Protein AF-A0A528AU33-F1 (afdb_monomer)

Radius of gyration: 60.65 Å; Cα contacts (8 Å, |Δi|>4): 166; chains: 1; bounding box: 164×50×183 Å

Secondary structure (DSSP, 8-state):
-------------PPPPEEEEEETTEEEEEE--HHHHHHHHHHHHHHHHHHHHHHHHHHHHHHHHHHHHHHHHHHHHHHHHHHHHHHHHHHHHHHHHHHHHHHHHHHHHHHHHHHHHHHHHHHHHHHHHHHHHHHH-PPP--------------------------------TTS-TTS-TTTTS----PPPTT--HHHHHHHHHHHHHHHHHHHHHHHHHHHHHHHHHHHHHHHHHHHHHHHTT------S---PPP---PPPPHHHHHHHHHHHHHHHHHHHHHHHHHHHHSS-S-SSTTPPEEE-SEEEE-TTT-SEEEE-S-EE---TTPPPPPSSS------S--GGG--

Structure (mmCIF, N/CA/C/O backbone):
data_AF-A0A528AU33-F1
#
_entry.id   AF-A0A528AU33-F1
#
loop_
_atom_site.group_PDB
_atom_site.id
_atom_site.type_symbol
_atom_site.label_atom_id
_atom_site.label_alt_id
_atom_site.label_comp_id
_atom_site.label_asym_id
_atom_site.label_entity_id
_atom_site.label_seq_id
_atom_site.pdbx_PDB_ins_code
_atom_site.Cartn_x
_atom_site.Cartn_y
_atom_site.Cartn_z
_atom_site.occupancy
_atom_site.B_iso_or_equiv
_atom_site.auth_seq_id
_atom_site.auth_comp_id
_atom_site.auth_asym_id
_atom_site.auth_atom_id
_atom_site.pdbx_PDB_model_num
ATOM 1 N N . MET A 1 1 ? 126.449 -8.172 -76.899 1.00 36.53 1 MET A N 1
ATOM 2 C CA . MET A 1 1 ? 126.956 -7.007 -77.660 1.00 36.53 1 MET A CA 1
ATOM 3 C C . MET A 1 1 ? 125.850 -6.514 -78.584 1.00 36.53 1 MET A C 1
ATOM 5 O O . MET A 1 1 ? 125.082 -7.342 -79.053 1.00 36.53 1 MET A O 1
ATOM 9 N N . ASN A 1 2 ? 125.748 -5.190 -78.752 1.00 46.03 2 ASN A N 1
ATOM 10 C CA . ASN A 1 2 ? 124.823 -4.456 -79.632 1.00 46.03 2 ASN A CA 1
ATOM 11 C C . ASN A 1 2 ? 124.593 -5.111 -81.009 1.00 46.03 2 ASN A C 1
ATOM 13 O O . ASN A 1 2 ? 125.528 -5.675 -81.566 1.00 46.03 2 ASN A O 1
ATOM 17 N N . VAL A 1 3 ? 123.413 -4.901 -81.610 1.00 42.50 3 VAL A N 1
ATOM 18 C CA . VAL A 1 3 ? 123.194 -3.899 -82.682 1.00 42.50 3 VAL A CA 1
ATOM 19 C C . VAL A 1 3 ? 121.733 -3.931 -83.169 1.00 42.50 3 VAL A C 1
ATOM 21 O O . VAL A 1 3 ? 121.080 -4.968 -83.222 1.00 42.50 3 VAL A O 1
ATOM 24 N N . ALA A 1 4 ? 121.248 -2.729 -83.478 1.00 47.88 4 ALA A N 1
ATOM 25 C CA . ALA A 1 4 ? 119.967 -2.359 -84.058 1.00 47.88 4 ALA A CA 1
ATOM 26 C C . ALA A 1 4 ? 119.699 -2.925 -85.469 1.00 47.88 4 ALA A C 1
ATOM 28 O O . ALA A 1 4 ? 120.620 -3.244 -86.213 1.00 47.88 4 ALA A O 1
ATOM 29 N N . GLY A 1 5 ? 118.429 -2.919 -85.883 1.00 40.78 5 GLY A N 1
ATOM 30 C CA . GLY A 1 5 ? 118.039 -3.127 -87.279 1.00 40.78 5 GLY A CA 1
ATOM 31 C C . GLY A 1 5 ? 116.526 -3.215 -87.452 1.00 40.78 5 GLY A C 1
ATOM 32 O O . GLY A 1 5 ? 115.901 -4.176 -87.024 1.00 40.78 5 GLY A O 1
ATOM 33 N N . GLN A 1 6 ? 115.943 -2.179 -88.049 1.00 50.56 6 GLN A N 1
ATOM 34 C CA . GLN A 1 6 ? 114.515 -1.989 -88.301 1.00 50.56 6 GLN A CA 1
ATOM 35 C C . GLN A 1 6 ? 113.870 -3.146 -89.085 1.00 50.56 6 GLN A C 1
ATOM 37 O O . GLN A 1 6 ? 114.417 -3.626 -90.072 1.00 50.56 6 GLN A O 1
ATOM 42 N N . SER A 1 7 ? 112.635 -3.500 -88.730 1.00 48.66 7 SER A N 1
ATOM 43 C CA . SER A 1 7 ? 111.689 -4.132 -89.654 1.00 48.66 7 SER A CA 1
ATOM 44 C C . SER A 1 7 ? 110.270 -3.753 -89.238 1.00 48.66 7 SER A C 1
ATOM 46 O O . SER A 1 7 ? 109.964 -3.806 -88.053 1.00 48.66 7 SER A O 1
ATOM 48 N N . THR A 1 8 ? 109.435 -3.293 -90.177 1.00 47.66 8 THR A N 1
ATOM 49 C CA . THR A 1 8 ? 107.957 -3.425 -90.162 1.00 47.66 8 THR A CA 1
ATOM 50 C C . THR A 1 8 ? 107.321 -2.575 -91.264 1.00 47.66 8 THR A C 1
ATOM 52 O O . THR A 1 8 ? 106.832 -1.480 -91.024 1.00 47.66 8 THR A O 1
ATOM 55 N N . VAL A 1 9 ? 107.234 -3.115 -92.482 1.00 49.59 9 VAL A N 1
ATOM 56 C CA . VAL A 1 9 ? 106.141 -2.758 -93.401 1.00 49.59 9 VAL A CA 1
ATOM 57 C C . VAL A 1 9 ? 105.731 -4.009 -94.175 1.00 49.59 9 VAL A C 1
ATOM 59 O O . VAL A 1 9 ? 106.306 -4.324 -95.204 1.00 49.59 9 VAL A O 1
ATOM 62 N N . PHE A 1 10 ? 104.719 -4.721 -93.679 1.00 43.16 10 PHE A N 1
ATOM 63 C CA . PHE A 1 10 ? 103.879 -5.607 -94.493 1.00 43.16 10 PHE A CA 1
ATOM 64 C C . PHE A 1 10 ? 102.458 -5.592 -93.923 1.00 43.16 10 PHE A C 1
ATOM 66 O O . PHE A 1 10 ? 102.025 -6.485 -93.198 1.00 43.16 10 PHE A O 1
ATOM 73 N N . GLY A 1 11 ? 101.712 -4.536 -94.248 1.00 51.69 11 GLY A N 1
ATOM 74 C CA . GLY A 1 11 ? 100.264 -4.541 -94.088 1.00 51.69 11 GLY A CA 1
ATOM 75 C C . GLY A 1 11 ? 99.645 -5.417 -95.174 1.00 51.69 11 GLY A C 1
ATOM 76 O O . GLY A 1 11 ? 99.509 -4.975 -96.313 1.00 51.69 11 GLY A O 1
ATOM 77 N N . ARG A 1 12 ? 99.258 -6.655 -94.840 1.00 51.31 12 ARG A N 1
ATOM 78 C CA . ARG A 1 12 ? 98.362 -7.458 -95.689 1.00 51.31 12 ARG A CA 1
ATOM 79 C C . ARG A 1 12 ? 97.046 -6.689 -95.846 1.00 51.31 12 ARG A C 1
ATOM 81 O O . ARG A 1 12 ? 96.248 -6.629 -94.911 1.00 51.31 12 ARG A O 1
ATOM 88 N N . ARG A 1 13 ? 96.810 -6.082 -97.013 1.00 54.97 13 ARG A N 1
ATOM 89 C CA . ARG A 1 13 ? 95.491 -5.543 -97.367 1.00 54.97 13 ARG A CA 1
ATOM 90 C C . ARG A 1 13 ? 94.530 -6.726 -97.499 1.00 54.97 13 ARG A C 1
ATOM 92 O O . ARG A 1 13 ? 94.685 -7.539 -98.400 1.00 54.97 13 ARG A O 1
ATOM 99 N N . LYS A 1 14 ? 93.563 -6.836 -96.580 1.00 57.22 14 LYS A N 1
ATOM 100 C CA . LYS A 1 14 ? 92.421 -7.751 -96.723 1.00 57.22 14 LYS A CA 1
ATOM 101 C C . LYS A 1 14 ? 91.652 -7.361 -97.984 1.00 57.22 14 LYS A C 1
ATOM 103 O O . LYS A 1 14 ? 91.192 -6.224 -98.086 1.00 57.22 14 LYS A O 1
ATOM 108 N N . GLU A 1 15 ? 91.540 -8.290 -98.924 1.00 58.47 15 GLU A N 1
ATOM 109 C CA . GLU A 1 15 ? 90.757 -8.099 -100.142 1.00 58.47 15 GLU A CA 1
ATOM 110 C C . GLU A 1 15 ? 89.273 -7.874 -99.788 1.00 58.47 15 GLU A C 1
ATOM 112 O O . GLU A 1 15 ? 88.733 -8.546 -98.896 1.00 58.47 15 GLU A O 1
ATOM 117 N N . PRO A 1 16 ? 88.607 -6.888 -100.418 1.00 58.38 16 PRO A N 1
ATOM 118 C CA . PRO A 1 16 ? 87.216 -6.571 -100.125 1.00 58.38 16 PRO A CA 1
ATOM 119 C C . PRO A 1 16 ? 86.315 -7.745 -100.519 1.00 58.38 16 PRO A C 1
ATOM 121 O O . PRO A 1 16 ? 86.385 -8.257 -101.635 1.00 58.38 16 PRO A O 1
ATOM 124 N N . HIS A 1 17 ? 85.450 -8.170 -99.598 1.00 60.25 17 HIS A N 1
ATOM 125 C CA . HIS A 1 17 ? 84.481 -9.227 -99.873 1.00 60.25 17 HIS A CA 1
ATOM 126 C C . HIS A 1 17 ? 83.488 -8.733 -100.937 1.00 60.25 17 HIS A C 1
ATOM 128 O O . HIS A 1 17 ? 82.850 -7.689 -100.773 1.00 60.25 17 HIS A O 1
ATOM 134 N N . THR A 1 18 ? 83.402 -9.471 -102.044 1.00 57.31 18 THR A N 1
ATOM 135 C CA . THR A 1 18 ? 82.563 -9.147 -103.205 1.00 57.31 18 THR A CA 1
ATOM 136 C C . THR A 1 18 ? 81.394 -10.119 -103.245 1.00 57.31 18 THR A C 1
ATOM 138 O O . THR A 1 18 ? 81.595 -11.329 -103.313 1.00 57.31 18 THR A O 1
ATOM 141 N N . VAL A 1 19 ? 80.172 -9.592 -103.179 1.00 61.00 19 VAL A N 1
ATOM 142 C CA . VAL A 1 19 ? 78.938 -10.381 -103.270 1.00 61.00 19 VAL A CA 1
ATOM 143 C C . VAL A 1 19 ? 78.363 -10.188 -104.671 1.00 61.00 19 VAL A C 1
ATOM 145 O O . VAL A 1 19 ? 78.187 -9.055 -105.122 1.00 61.00 19 VAL A O 1
ATOM 148 N N . ILE A 1 20 ? 78.107 -11.295 -105.368 1.00 60.34 20 ILE A N 1
ATOM 149 C CA . ILE A 1 20 ? 77.599 -11.317 -106.744 1.00 60.34 20 ILE A CA 1
ATOM 150 C C . ILE A 1 20 ? 76.176 -11.868 -106.697 1.00 60.34 20 ILE A C 1
ATOM 152 O O . ILE A 1 20 ? 75.966 -13.003 -106.278 1.00 60.34 20 ILE A O 1
ATOM 156 N N . ILE A 1 21 ? 75.201 -11.061 -107.114 1.00 61.16 21 ILE A N 1
ATOM 157 C CA . ILE A 1 21 ? 73.801 -11.477 -107.230 1.00 61.16 21 ILE A CA 1
ATOM 158 C C . ILE A 1 21 ? 73.448 -11.439 -108.716 1.00 61.16 21 ILE A C 1
ATOM 160 O O . ILE A 1 21 ? 73.507 -10.380 -109.341 1.00 61.16 21 ILE A O 1
ATOM 164 N N . ALA A 1 22 ? 73.104 -12.594 -109.283 1.00 58.84 22 ALA A N 1
ATOM 165 C CA . ALA A 1 22 ? 72.671 -12.724 -110.670 1.00 58.84 22 ALA A CA 1
ATOM 166 C C . ALA A 1 22 ? 71.146 -12.891 -110.718 1.00 58.84 22 ALA A C 1
ATOM 168 O O . ALA A 1 22 ? 70.600 -13.786 -110.070 1.00 58.84 22 ALA A O 1
ATOM 169 N N . ARG A 1 23 ? 70.448 -12.038 -111.479 1.00 54.19 23 ARG A N 1
ATOM 170 C CA . ARG A 1 23 ? 69.011 -12.192 -111.750 1.00 54.19 23 ARG A CA 1
ATOM 171 C C . ARG A 1 23 ? 68.761 -11.979 -113.242 1.00 54.19 23 ARG A C 1
ATOM 173 O O . ARG A 1 23 ? 68.792 -10.853 -113.725 1.00 54.19 23 ARG A O 1
ATOM 180 N N . GLY A 1 24 ? 68.516 -13.068 -113.972 1.00 69.75 24 GLY A N 1
ATOM 181 C CA . GLY A 1 24 ? 68.365 -13.022 -115.430 1.00 69.75 24 GLY A CA 1
ATOM 182 C C . GLY A 1 24 ? 69.650 -12.557 -116.129 1.00 69.75 24 GLY A C 1
ATOM 183 O O . GLY A 1 24 ? 70.736 -12.992 -115.759 1.00 69.75 24 GLY A O 1
ATOM 184 N N . ASN A 1 25 ? 69.530 -11.668 -117.121 1.00 62.91 25 ASN A N 1
ATOM 185 C CA . ASN A 1 25 ? 70.656 -11.186 -117.937 1.00 62.91 25 ASN A CA 1
ATOM 186 C C . ASN A 1 25 ? 71.442 -9.999 -117.339 1.00 62.91 25 ASN A C 1
ATOM 188 O O . ASN A 1 25 ? 72.378 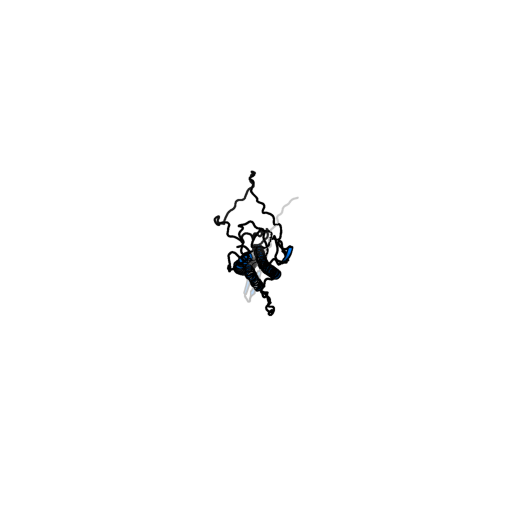-9.521 -117.975 1.00 62.91 25 ASN A O 1
ATOM 192 N N . GLU A 1 26 ? 71.101 -9.517 -116.141 1.00 59.03 26 GLU A N 1
ATOM 193 C CA . GLU A 1 26 ? 71.838 -8.435 -115.479 1.00 59.03 26 GLU A CA 1
ATOM 194 C C . GLU A 1 26 ? 72.670 -8.965 -114.302 1.00 59.03 26 GLU A C 1
ATOM 196 O O . GLU A 1 26 ? 72.149 -9.566 -113.358 1.00 59.03 26 GLU A O 1
ATOM 201 N N . ILE A 1 27 ? 73.982 -8.708 -114.347 1.00 59.16 27 ILE A N 1
ATOM 202 C CA . ILE A 1 27 ? 74.922 -9.012 -113.262 1.00 59.16 27 ILE A CA 1
ATOM 203 C C . ILE A 1 27 ? 75.383 -7.690 -112.656 1.00 59.16 27 ILE A C 1
ATOM 205 O O . ILE A 1 27 ? 76.104 -6.915 -113.286 1.00 59.16 27 ILE A O 1
ATOM 209 N N . ARG A 1 28 ? 74.994 -7.435 -111.406 1.00 62.16 28 ARG A N 1
ATOM 210 C CA . ARG A 1 28 ? 75.502 -6.309 -110.614 1.00 62.16 28 ARG A CA 1
ATOM 211 C C . ARG A 1 28 ? 76.444 -6.838 -109.538 1.00 62.16 28 ARG A C 1
ATOM 213 O O . ARG A 1 28 ? 76.067 -7.705 -108.755 1.00 62.16 28 ARG A O 1
ATOM 220 N N . HIS A 1 29 ? 77.663 -6.305 -109.492 1.00 63.94 29 HIS A N 1
ATOM 221 C CA . HIS A 1 29 ? 78.628 -6.584 -108.429 1.00 63.94 29 HIS A CA 1
ATOM 222 C C . HIS A 1 29 ? 78.729 -5.370 -107.503 1.00 63.94 29 HIS A C 1
ATOM 224 O O . HIS A 1 29 ? 78.763 -4.230 -107.965 1.00 63.94 29 HIS A O 1
ATOM 230 N N . PHE A 1 30 ? 78.761 -5.607 -106.193 1.00 69.00 30 PHE A N 1
ATOM 231 C CA . PHE A 1 30 ? 78.918 -4.551 -105.195 1.00 69.00 30 PHE A CA 1
ATOM 232 C C . PHE A 1 30 ? 80.104 -4.886 -104.291 1.00 69.00 30 PHE A C 1
ATOM 234 O O . PHE A 1 30 ? 80.186 -5.978 -103.727 1.00 69.00 30 PHE A O 1
ATOM 241 N N . THR A 1 31 ? 81.042 -3.948 -104.160 1.00 68.38 31 THR A N 1
ATOM 242 C CA . THR A 1 31 ? 82.223 -4.108 -103.304 1.00 68.38 31 THR A CA 1
ATOM 243 C C . THR A 1 31 ? 81.929 -3.549 -101.920 1.00 68.38 31 THR A C 1
ATOM 245 O O . THR A 1 31 ? 81.752 -2.337 -101.762 1.00 68.38 31 THR A O 1
ATOM 248 N N . ILE A 1 32 ? 81.900 -4.403 -100.898 1.00 69.69 32 ILE A N 1
ATOM 249 C CA . ILE A 1 32 ? 81.671 -3.950 -99.524 1.00 69.69 32 ILE A CA 1
ATOM 250 C C . ILE A 1 32 ? 83.019 -3.555 -98.916 1.00 69.69 32 ILE A C 1
ATOM 252 O O . ILE A 1 32 ? 83.886 -4.391 -98.658 1.00 69.69 32 ILE A O 1
ATOM 256 N N . ARG A 1 33 ? 83.218 -2.250 -98.688 1.00 73.38 33 ARG A N 1
ATOM 257 C CA . ARG A 1 33 ? 84.412 -1.744 -97.992 1.00 73.38 33 ARG A CA 1
ATOM 258 C C . ARG A 1 33 ? 84.347 -2.175 -96.514 1.00 73.38 33 ARG A C 1
ATOM 260 O O . ARG A 1 33 ? 83.280 -2.040 -95.915 1.00 73.38 33 ARG A O 1
ATOM 267 N N . PRO A 1 34 ? 85.462 -2.596 -95.883 1.00 76.12 34 PRO A N 1
ATOM 268 C CA . PRO A 1 34 ? 85.472 -3.080 -94.494 1.00 76.12 34 PRO A CA 1
ATOM 269 C C . PRO A 1 34 ? 84.845 -2.104 -93.485 1.00 76.12 34 PRO A C 1
ATOM 271 O O . PRO A 1 34 ? 84.197 -2.522 -92.532 1.00 76.12 34 PRO A O 1
ATOM 274 N N . TRP A 1 35 ? 84.988 -0.797 -93.727 1.00 78.12 35 TRP A N 1
ATOM 275 C CA . TRP A 1 35 ? 84.414 0.256 -92.884 1.00 78.12 35 TRP A CA 1
ATOM 276 C C . TRP A 1 35 ? 82.874 0.307 -92.948 1.00 78.12 35 TRP A C 1
ATOM 278 O O . TRP A 1 35 ? 82.234 0.559 -91.933 1.00 78.12 35 TRP A O 1
ATOM 288 N N . VAL A 1 36 ? 82.270 0.001 -94.107 1.00 82.94 36 VAL A N 1
ATOM 289 C CA . VAL A 1 36 ? 80.805 -0.015 -94.276 1.00 82.94 36 VAL A CA 1
ATOM 290 C C . VAL A 1 36 ? 80.207 -1.199 -93.523 1.00 82.94 36 VAL A C 1
ATOM 292 O O . VAL A 1 36 ? 79.185 -1.048 -92.860 1.00 82.94 36 VAL A O 1
ATOM 295 N N . ALA A 1 37 ? 80.868 -2.360 -93.569 1.00 80.50 37 ALA A N 1
ATOM 296 C CA . ALA A 1 37 ? 80.460 -3.534 -92.802 1.00 80.50 37 ALA A CA 1
ATOM 297 C C . ALA A 1 37 ? 80.560 -3.289 -91.286 1.00 80.50 37 ALA A C 1
ATOM 299 O O . ALA A 1 37 ? 79.637 -3.634 -90.554 1.00 80.50 37 ALA A O 1
ATOM 300 N N . ALA A 1 38 ? 81.631 -2.634 -90.818 1.00 83.50 38 ALA A N 1
ATOM 301 C CA . ALA A 1 38 ? 81.776 -2.247 -89.414 1.00 83.50 38 ALA A CA 1
ATOM 302 C C . ALA A 1 38 ? 80.701 -1.237 -88.971 1.00 83.50 38 ALA A C 1
ATOM 304 O O . ALA A 1 38 ? 80.130 -1.388 -87.893 1.00 83.50 38 ALA A O 1
ATOM 305 N N . PHE A 1 39 ? 80.377 -0.248 -89.812 1.00 87.88 39 PHE A N 1
ATOM 306 C CA . PHE A 1 39 ? 79.316 0.722 -89.534 1.00 87.88 39 PHE A CA 1
ATOM 307 C C . PHE A 1 39 ? 77.932 0.063 -89.480 1.00 87.88 39 PHE A C 1
ATOM 309 O O . PHE A 1 39 ? 77.203 0.262 -88.514 1.00 87.88 39 PHE A O 1
ATOM 316 N N . CYS A 1 40 ? 77.587 -0.775 -90.464 1.00 85.69 40 CYS A N 1
ATOM 317 C CA . CYS A 1 40 ? 76.309 -1.492 -90.477 1.00 85.69 40 CYS A CA 1
ATOM 318 C C . CYS A 1 40 ? 76.198 -2.484 -89.310 1.00 85.69 40 CYS A C 1
ATOM 320 O O . CYS A 1 40 ? 75.145 -2.577 -88.688 1.00 85.69 40 CYS A O 1
ATOM 322 N N . GLY A 1 41 ? 77.285 -3.188 -88.975 1.00 87.81 41 GLY A N 1
ATOM 323 C CA . GLY A 1 41 ? 77.339 -4.075 -87.813 1.00 87.81 41 GLY A CA 1
ATOM 324 C C . GLY A 1 41 ? 77.160 -3.320 -86.494 1.00 87.81 41 GLY A C 1
ATOM 325 O O . GLY A 1 41 ? 76.391 -3.757 -85.645 1.00 87.81 41 GLY A O 1
ATOM 326 N N . SER A 1 42 ? 77.798 -2.154 -86.350 1.00 88.12 42 SER A N 1
ATOM 327 C CA . SER A 1 42 ? 77.620 -1.267 -85.193 1.00 88.12 42 SER A CA 1
ATOM 328 C C . SER A 1 42 ? 76.192 -0.719 -85.104 1.00 88.12 42 SER A C 1
ATOM 330 O O . SER A 1 42 ? 75.593 -0.742 -84.034 1.00 88.12 42 SER A O 1
ATOM 332 N N . ALA A 1 43 ? 75.601 -0.306 -86.230 1.00 90.31 43 ALA A N 1
ATOM 333 C CA . ALA A 1 43 ? 74.218 0.162 -86.285 1.00 90.31 43 ALA A CA 1
ATOM 334 C C . ALA A 1 43 ? 73.217 -0.942 -85.897 1.00 90.31 43 ALA A C 1
ATOM 336 O O . ALA A 1 43 ? 72.309 -0.698 -85.105 1.00 90.31 43 ALA A O 1
ATOM 337 N N . LEU A 1 44 ? 73.412 -2.171 -86.389 1.00 90.38 44 LEU A N 1
ATOM 338 C CA . LEU A 1 44 ? 72.601 -3.327 -85.997 1.00 90.38 44 LEU A CA 1
ATOM 339 C C . LEU A 1 44 ? 72.785 -3.683 -84.519 1.00 90.38 44 LEU A C 1
ATOM 341 O O . LEU A 1 44 ? 71.799 -3.957 -83.838 1.00 90.38 44 LEU A O 1
ATOM 345 N N . ALA A 1 45 ? 74.016 -3.637 -84.004 1.00 89.56 45 ALA A N 1
ATOM 346 C CA . ALA A 1 45 ? 74.290 -3.866 -82.588 1.00 89.56 45 ALA A CA 1
ATOM 347 C C . ALA A 1 45 ? 73.628 -2.797 -81.705 1.00 89.56 45 ALA A C 1
ATOM 349 O O . ALA A 1 45 ? 72.990 -3.137 -80.713 1.00 89.56 45 ALA A O 1
ATOM 350 N N . ALA A 1 46 ? 73.702 -1.521 -82.090 1.00 92.56 46 ALA A N 1
ATOM 351 C CA . ALA A 1 46 ? 73.031 -0.428 -81.393 1.00 92.56 46 ALA A CA 1
ATOM 352 C C . ALA A 1 46 ? 71.505 -0.604 -81.394 1.00 92.56 46 ALA A C 1
ATOM 354 O O . ALA A 1 46 ? 70.865 -0.407 -80.364 1.00 92.56 46 ALA A O 1
ATOM 355 N N . MET A 1 47 ? 70.924 -1.036 -82.517 1.00 94.06 47 MET A N 1
ATOM 356 C CA . MET A 1 47 ? 69.490 -1.312 -82.617 1.00 94.06 47 MET A CA 1
ATOM 357 C C . MET A 1 47 ? 69.074 -2.510 -81.751 1.00 94.06 47 MET A C 1
ATOM 359 O O . MET A 1 47 ? 68.061 -2.438 -81.061 1.00 94.06 47 MET A O 1
ATOM 363 N N . ALA A 1 48 ? 69.871 -3.583 -81.727 1.00 92.75 48 ALA A N 1
ATOM 364 C CA . ALA A 1 48 ? 69.630 -4.748 -80.876 1.00 92.75 48 ALA A CA 1
ATOM 365 C C . ALA A 1 48 ? 69.734 -4.402 -79.381 1.00 92.75 48 ALA A C 1
ATOM 367 O O . ALA A 1 48 ? 68.872 -4.793 -78.598 1.00 92.75 48 ALA A O 1
ATOM 368 N N . ILE A 1 49 ? 70.743 -3.617 -78.986 1.00 94.31 49 ILE A N 1
ATOM 369 C CA . ILE A 1 49 ? 70.886 -3.112 -77.613 1.00 94.31 49 ILE A CA 1
ATOM 370 C C . ILE A 1 49 ? 69.697 -2.217 -77.254 1.00 94.31 49 ILE A C 1
ATOM 372 O O . ILE A 1 49 ? 69.108 -2.390 -76.191 1.00 94.31 49 ILE A O 1
ATOM 376 N N . GLY A 1 50 ? 69.297 -1.305 -78.145 1.00 94.88 50 GLY A N 1
ATOM 377 C CA . GLY A 1 50 ? 68.123 -0.455 -77.950 1.00 94.88 50 GLY A CA 1
ATOM 378 C C . GLY A 1 50 ? 66.837 -1.264 -77.774 1.00 94.88 50 GLY A C 1
ATOM 379 O O . GLY A 1 50 ? 66.061 -0.983 -76.866 1.00 94.88 50 GLY A O 1
ATOM 380 N N . TYR A 1 51 ? 66.646 -2.313 -78.579 1.00 94.38 51 TYR A N 1
ATOM 381 C CA . TYR A 1 51 ? 65.511 -3.228 -78.458 1.00 94.38 51 TYR A CA 1
ATOM 382 C C . TYR A 1 51 ? 65.505 -3.974 -77.114 1.00 94.38 51 TYR A C 1
ATOM 384 O O . TYR A 1 51 ? 64.469 -4.041 -76.448 1.00 94.38 51 TYR A O 1
ATOM 392 N N . LEU A 1 52 ? 66.659 -4.488 -76.674 1.00 94.00 52 LEU A N 1
ATOM 393 C CA . LEU A 1 52 ? 66.788 -5.165 -75.380 1.00 94.00 52 LEU A CA 1
ATOM 394 C C . LEU A 1 52 ? 66.546 -4.210 -74.203 1.00 94.00 52 LEU A C 1
ATOM 396 O O . LEU A 1 52 ? 65.820 -4.564 -73.277 1.00 94.00 52 LEU A O 1
ATOM 400 N N . LEU A 1 53 ? 67.090 -2.990 -74.254 1.00 93.44 53 LEU A N 1
ATOM 401 C CA . LEU A 1 53 ? 66.869 -1.965 -73.230 1.00 93.44 53 LEU A CA 1
ATOM 402 C C . LEU A 1 53 ? 65.402 -1.526 -73.170 1.00 93.44 53 LEU A C 1
ATOM 404 O O . LEU A 1 53 ? 64.851 -1.410 -72.078 1.00 93.44 53 LEU A O 1
ATOM 408 N N . ALA A 1 54 ? 64.752 -1.329 -74.319 1.00 94.56 54 ALA A N 1
ATOM 409 C CA . ALA A 1 54 ? 63.336 -0.974 -74.382 1.00 94.56 54 ALA A CA 1
ATOM 410 C C . ALA A 1 54 ? 62.449 -2.085 -73.801 1.00 94.56 54 ALA A C 1
ATOM 412 O O . ALA A 1 54 ? 61.571 -1.809 -72.985 1.00 94.56 54 ALA A O 1
ATOM 413 N N . THR A 1 55 ? 62.720 -3.344 -74.160 1.00 93.12 55 THR A N 1
ATOM 414 C CA . THR A 1 55 ? 61.988 -4.502 -73.625 1.00 93.12 55 THR A CA 1
ATOM 415 C C . THR A 1 55 ? 62.206 -4.635 -72.116 1.00 93.12 55 THR A C 1
ATOM 417 O O . THR A 1 55 ? 61.245 -4.797 -71.368 1.00 93.12 55 THR A O 1
ATOM 420 N N . SER A 1 56 ? 63.449 -4.484 -71.644 1.00 90.62 56 SER A N 1
ATOM 421 C CA . SER A 1 56 ? 63.770 -4.506 -70.213 1.00 90.62 56 SER A CA 1
ATOM 422 C C . SER A 1 56 ? 63.081 -3.376 -69.446 1.00 90.62 56 SER A C 1
ATOM 424 O O . SER A 1 56 ? 62.614 -3.608 -68.335 1.00 90.62 56 SER A O 1
ATOM 426 N N . TYR A 1 57 ? 63.004 -2.169 -70.015 1.00 93.88 57 TYR A N 1
ATOM 427 C CA . TYR A 1 57 ? 62.311 -1.038 -69.399 1.00 93.88 57 TYR A CA 1
ATOM 428 C C . TYR A 1 57 ? 60.803 -1.280 -69.296 1.00 93.88 57 TYR A C 1
ATOM 430 O O . TYR A 1 57 ? 60.228 -1.010 -68.247 1.00 93.88 57 TYR A O 1
ATOM 438 N N . LEU A 1 58 ? 60.165 -1.796 -70.352 1.00 92.62 58 LEU A N 1
ATOM 439 C CA . LEU A 1 58 ? 58.725 -2.069 -70.349 1.00 92.62 58 LEU A CA 1
ATOM 440 C C . LEU A 1 58 ? 58.345 -3.135 -69.319 1.00 92.62 58 LEU A C 1
ATOM 442 O O . LEU A 1 58 ? 57.416 -2.906 -68.555 1.00 92.62 58 LEU A O 1
ATOM 446 N N . VAL A 1 59 ? 59.100 -4.236 -69.231 1.00 89.88 59 VAL A N 1
ATOM 447 C CA . VAL A 1 59 ? 58.862 -5.278 -68.214 1.00 89.88 59 VAL A CA 1
ATOM 448 C C . VAL A 1 59 ? 59.030 -4.707 -66.804 1.00 89.88 59 VAL A C 1
ATOM 450 O O . VAL A 1 59 ? 58.145 -4.859 -65.969 1.00 89.88 59 VAL A O 1
ATOM 453 N N . LEU A 1 60 ? 60.118 -3.970 -66.550 1.00 89.81 60 LEU A N 1
ATOM 454 C CA . LEU A 1 60 ? 60.364 -3.372 -65.235 1.00 89.81 60 LEU A CA 1
ATOM 455 C C . LEU A 1 60 ? 59.301 -2.320 -64.870 1.00 89.81 60 LEU A C 1
ATOM 457 O O . LEU A 1 60 ? 58.912 -2.200 -63.710 1.00 89.81 60 LEU A O 1
ATOM 461 N N . ARG A 1 61 ? 58.823 -1.556 -65.860 1.00 90.88 61 ARG A N 1
ATOM 462 C CA . ARG A 1 61 ? 57.737 -0.582 -65.710 1.00 90.88 61 ARG A CA 1
ATOM 463 C C . ARG A 1 61 ? 56.419 -1.276 -65.380 1.00 90.88 61 ARG A C 1
ATOM 465 O O . ARG A 1 61 ? 55.744 -0.830 -64.456 1.00 90.88 61 ARG A O 1
ATOM 472 N N . ASP A 1 62 ? 56.053 -2.319 -66.114 1.00 89.38 62 ASP A N 1
ATOM 473 C CA . ASP A 1 62 ? 54.792 -3.034 -65.916 1.00 89.38 62 ASP A CA 1
ATOM 474 C C . ASP A 1 62 ? 54.779 -3.762 -64.564 1.00 89.38 62 ASP A C 1
ATOM 476 O O . ASP A 1 62 ? 53.782 -3.683 -63.847 1.00 89.38 62 ASP A O 1
ATOM 480 N N . ASP A 1 63 ? 55.910 -4.334 -64.139 1.00 87.75 63 ASP A N 1
ATOM 481 C CA . ASP A 1 63 ? 56.072 -4.912 -62.799 1.00 87.75 63 ASP A CA 1
ATOM 482 C C . ASP A 1 63 ? 55.961 -3.847 -61.694 1.00 87.75 63 ASP A C 1
ATOM 484 O O . ASP A 1 63 ? 55.301 -4.066 -60.675 1.00 87.75 63 ASP A O 1
ATOM 488 N N . LEU A 1 64 ? 56.556 -2.661 -61.884 1.00 87.19 64 LEU A N 1
ATOM 489 C CA . LEU A 1 64 ? 56.488 -1.561 -60.912 1.00 87.19 64 LEU A CA 1
ATOM 490 C C . LEU A 1 64 ? 55.067 -0.979 -60.802 1.00 87.19 64 LEU A C 1
ATOM 492 O O . LEU A 1 64 ? 54.570 -0.718 -59.699 1.00 87.19 64 LEU A O 1
ATOM 496 N N . ILE A 1 65 ? 54.394 -0.777 -61.938 1.00 86.69 65 ILE A N 1
ATOM 497 C CA . ILE A 1 65 ? 53.009 -0.292 -61.994 1.00 86.69 65 ILE A CA 1
ATOM 498 C C . ILE A 1 65 ? 52.067 -1.354 -61.412 1.00 86.69 65 ILE A C 1
ATOM 500 O O . ILE A 1 65 ? 51.203 -1.028 -60.598 1.00 86.69 65 ILE A O 1
ATOM 504 N N . GLY A 1 66 ? 52.272 -2.632 -61.734 1.00 85.75 66 GLY A N 1
ATOM 505 C CA . GLY A 1 66 ? 51.527 -3.752 -61.159 1.00 85.75 66 GLY A CA 1
ATOM 506 C C . GLY A 1 66 ? 51.709 -3.860 -59.643 1.00 85.75 66 GLY A C 1
ATOM 507 O O . GLY A 1 66 ? 50.739 -3.999 -58.901 1.00 85.75 66 GLY A O 1
ATOM 508 N N . ALA A 1 67 ? 52.938 -3.710 -59.143 1.00 87.69 67 ALA A N 1
ATOM 509 C CA . ALA A 1 67 ? 53.227 -3.768 -57.712 1.00 87.69 67 ALA A CA 1
ATOM 510 C C . ALA A 1 67 ? 52.611 -2.594 -56.928 1.00 87.69 67 ALA A C 1
ATOM 512 O O . ALA A 1 67 ? 52.096 -2.787 -55.822 1.00 87.69 67 ALA A O 1
ATOM 513 N N . THR A 1 68 ? 52.642 -1.378 -57.483 1.00 87.69 68 THR A N 1
ATOM 514 C CA . THR A 1 68 ? 52.076 -0.180 -56.835 1.00 87.69 68 THR A CA 1
ATOM 515 C C . THR A 1 68 ? 50.550 -0.180 -56.850 1.00 87.69 68 THR A C 1
ATOM 517 O O . THR A 1 68 ? 49.945 0.064 -55.805 1.00 87.69 68 THR A O 1
ATOM 520 N N . THR A 1 69 ? 49.926 -0.543 -57.973 1.00 90.94 69 THR A N 1
ATOM 521 C CA . THR A 1 69 ? 48.465 -0.712 -58.073 1.00 90.94 69 THR A CA 1
ATOM 522 C C . THR A 1 69 ? 47.962 -1.840 -57.170 1.00 90.94 69 THR A C 1
ATOM 524 O O . THR A 1 69 ? 47.002 -1.640 -56.429 1.00 90.94 69 THR A O 1
ATOM 527 N N . ALA A 1 70 ? 48.658 -2.983 -57.111 1.00 90.31 70 ALA A N 1
ATOM 528 C CA . ALA A 1 70 ? 48.329 -4.064 -56.180 1.00 90.31 70 ALA A CA 1
ATOM 529 C C . ALA A 1 70 ? 48.467 -3.630 -54.713 1.00 90.31 70 ALA A C 1
ATOM 531 O O . ALA A 1 70 ? 47.655 -4.006 -53.868 1.00 90.31 70 ALA A O 1
ATOM 532 N N . ARG A 1 71 ? 49.479 -2.817 -54.380 1.00 90.06 71 ARG A N 1
ATOM 533 C CA . ARG A 1 71 ? 49.629 -2.252 -53.032 1.00 90.06 71 ARG A CA 1
ATOM 534 C C . ARG A 1 71 ? 48.496 -1.282 -52.696 1.00 90.06 71 ARG A C 1
ATOM 536 O O . ARG A 1 71 ? 47.981 -1.349 -51.584 1.00 90.06 71 ARG A O 1
ATOM 543 N N . GLN A 1 72 ? 48.105 -0.414 -53.627 1.00 93.00 72 GLN A N 1
ATOM 544 C CA . GLN A 1 72 ? 46.967 0.490 -53.447 1.00 93.00 72 GLN A CA 1
ATOM 545 C C . GLN A 1 72 ? 45.660 -0.285 -53.263 1.00 93.00 72 GLN A C 1
ATOM 547 O O . GLN A 1 72 ? 44.936 0.004 -52.317 1.00 93.00 72 GLN A O 1
ATOM 552 N N . ALA A 1 73 ? 45.413 -1.318 -54.074 1.00 92.56 73 ALA A N 1
ATOM 553 C CA . ALA A 1 73 ? 44.238 -2.179 -53.949 1.00 92.56 73 ALA A CA 1
ATOM 554 C C . ALA A 1 73 ? 44.175 -2.874 -52.579 1.00 92.56 73 ALA A C 1
ATOM 556 O O . ALA A 1 73 ? 43.142 -2.832 -51.918 1.00 92.56 73 ALA A O 1
ATOM 557 N N . ARG A 1 74 ? 45.296 -3.432 -52.093 1.00 92.75 74 ARG A N 1
ATOM 558 C CA . ARG A 1 74 ? 45.364 -4.019 -50.740 1.00 92.75 74 ARG A CA 1
ATOM 559 C C . ARG A 1 74 ? 45.118 -2.988 -49.643 1.00 92.75 74 ARG A C 1
ATOM 561 O O . ARG A 1 74 ? 44.491 -3.305 -48.639 1.00 92.75 74 ARG A O 1
ATOM 568 N N . MET A 1 75 ? 45.629 -1.767 -49.804 1.00 91.50 75 MET A N 1
ATOM 569 C CA . MET A 1 75 ? 45.394 -0.705 -48.825 1.00 91.50 75 MET A CA 1
ATOM 570 C C . MET A 1 75 ? 43.942 -0.263 -48.811 1.00 91.50 75 MET A C 1
ATOM 572 O O . MET A 1 75 ? 43.378 -0.124 -47.733 1.00 91.50 75 MET A O 1
ATOM 576 N N . GLN A 1 76 ? 43.326 -0.106 -49.980 1.00 94.62 76 GLN A N 1
ATOM 577 C CA . GLN A 1 76 ? 41.908 0.197 -50.088 1.00 94.62 76 GLN A CA 1
ATOM 578 C C . GLN A 1 76 ? 41.055 -0.899 -49.441 1.00 94.62 76 GLN A C 1
ATOM 580 O O . GLN A 1 76 ? 40.228 -0.572 -48.599 1.00 94.62 76 GLN A O 1
ATOM 585 N N . GLN A 1 77 ? 41.319 -2.175 -49.739 1.00 95.06 77 GLN A N 1
ATOM 586 C CA . GLN A 1 77 ? 40.629 -3.303 -49.102 1.00 95.06 77 GLN A CA 1
ATOM 587 C C . GLN A 1 77 ? 40.782 -3.276 -47.576 1.00 95.06 77 GLN A C 1
ATOM 589 O O . GLN A 1 77 ? 39.793 -3.357 -46.860 1.00 95.06 77 GLN A O 1
ATOM 594 N N . ALA A 1 78 ? 41.994 -3.050 -47.060 1.00 95.44 78 ALA A N 1
ATOM 595 C CA . ALA A 1 78 ? 42.212 -2.941 -45.617 1.00 95.44 78 ALA A CA 1
ATOM 596 C C . ALA A 1 78 ? 41.456 -1.755 -44.980 1.00 95.44 78 ALA A C 1
ATOM 598 O O . ALA A 1 78 ? 41.015 -1.847 -43.831 1.00 95.44 78 ALA A O 1
ATOM 599 N N . TYR A 1 79 ? 41.301 -0.636 -45.698 1.00 94.12 79 TYR A N 1
ATOM 600 C CA . TYR A 1 79 ? 40.487 0.492 -45.241 1.00 94.12 79 TYR A CA 1
ATOM 601 C C . TYR A 1 79 ? 38.991 0.173 -45.280 1.00 94.12 79 TYR A C 1
ATOM 603 O O . TYR A 1 79 ? 38.301 0.470 -44.308 1.00 94.12 79 TYR A O 1
ATOM 611 N N . GLU A 1 80 ? 38.497 -0.446 -46.352 1.00 95.69 80 GLU A N 1
ATOM 612 C CA . GLU A 1 80 ? 37.104 -0.888 -46.481 1.00 95.69 80 GLU A CA 1
ATOM 613 C C . GLU A 1 80 ? 36.738 -1.883 -45.371 1.00 95.69 80 GLU A C 1
ATOM 615 O O . GLU A 1 80 ? 35.738 -1.689 -44.674 1.00 95.69 80 GLU A O 1
ATOM 620 N N . ASP A 1 81 ? 37.607 -2.861 -45.105 1.00 95.81 81 ASP A N 1
ATOM 621 C CA . ASP A 1 81 ? 37.454 -3.821 -44.012 1.00 95.81 81 ASP A CA 1
ATOM 622 C C . ASP A 1 81 ? 37.404 -3.110 -42.655 1.00 95.81 81 ASP A C 1
ATOM 624 O O . ASP A 1 81 ? 36.510 -3.364 -41.845 1.00 95.81 81 ASP A O 1
ATOM 628 N N . ARG A 1 82 ? 38.308 -2.154 -42.401 1.00 96.00 82 ARG A N 1
ATOM 629 C CA . ARG A 1 82 ? 38.328 -1.398 -41.139 1.00 96.00 82 ARG A CA 1
ATOM 630 C C . ARG A 1 82 ? 37.097 -0.510 -40.966 1.00 96.00 82 ARG A C 1
ATOM 632 O O . ARG A 1 82 ? 36.584 -0.411 -39.852 1.00 96.00 82 ARG A O 1
ATOM 639 N N . ILE A 1 83 ? 36.614 0.115 -42.038 1.00 95.00 83 ILE A N 1
ATOM 640 C CA . ILE A 1 83 ? 35.377 0.906 -42.028 1.00 95.00 83 ILE A CA 1
ATOM 641 C C . ILE A 1 83 ? 34.184 -0.005 -41.733 1.00 95.00 83 ILE A C 1
ATOM 643 O O . ILE A 1 83 ? 33.357 0.340 -40.891 1.00 95.00 83 ILE A O 1
ATOM 647 N N . SER A 1 84 ? 34.114 -1.181 -42.363 1.00 94.88 84 SER A N 1
ATOM 648 C CA . SER A 1 84 ? 33.041 -2.148 -42.113 1.00 94.88 84 SER A CA 1
ATOM 649 C C . SER A 1 84 ? 33.048 -2.646 -40.662 1.00 94.88 84 SER A C 1
ATOM 651 O O . SER A 1 84 ? 31.999 -2.676 -40.019 1.00 94.88 84 SER A O 1
ATOM 653 N N . ALA A 1 85 ? 34.230 -2.925 -40.101 1.00 95.69 85 ALA A N 1
ATOM 654 C CA . ALA A 1 85 ? 34.393 -3.352 -38.717 1.00 95.69 85 ALA A CA 1
ATOM 655 C C . ALA A 1 85 ? 34.001 -2.251 -37.720 1.00 95.69 85 ALA A C 1
ATOM 657 O O . ALA A 1 85 ? 33.293 -2.528 -36.752 1.00 95.69 85 ALA A O 1
ATOM 658 N N . LEU A 1 86 ? 34.413 -1.000 -37.961 1.00 94.69 86 LEU A N 1
ATOM 659 C CA . LEU A 1 86 ? 34.019 0.142 -37.129 1.00 94.69 86 LEU A CA 1
ATOM 660 C C . LEU A 1 86 ? 32.510 0.390 -37.195 1.00 94.69 86 LEU A C 1
ATOM 662 O O . LEU A 1 86 ? 31.885 0.609 -36.161 1.00 94.69 86 LEU A O 1
ATOM 666 N N . ARG A 1 87 ? 31.907 0.304 -38.384 1.00 95.06 87 ARG A N 1
ATOM 667 C CA . ARG A 1 87 ? 30.456 0.440 -38.548 1.00 95.06 87 ARG A CA 1
ATOM 668 C C . ARG A 1 87 ? 29.706 -0.659 -37.799 1.00 95.06 87 ARG A C 1
ATOM 670 O O . ARG A 1 87 ? 28.816 -0.348 -37.019 1.00 95.06 87 ARG A O 1
ATOM 677 N N . ALA A 1 88 ? 30.136 -1.914 -37.933 1.00 95.06 88 ALA A N 1
ATOM 678 C CA . ALA A 1 88 ? 29.559 -3.030 -37.188 1.00 95.06 88 ALA A CA 1
ATOM 679 C C . ALA A 1 88 ? 29.710 -2.863 -35.663 1.00 95.06 88 ALA A C 1
ATOM 681 O O . ALA A 1 88 ? 28.808 -3.228 -34.910 1.00 95.06 88 ALA A O 1
ATOM 682 N N . GLN A 1 89 ? 30.823 -2.295 -35.185 1.00 95.25 89 GLN A N 1
ATOM 683 C CA . GLN A 1 89 ? 30.999 -1.963 -33.767 1.00 95.25 89 GLN A CA 1
ATOM 684 C C . GLN A 1 89 ? 30.031 -0.869 -33.307 1.00 95.25 89 GLN A C 1
ATOM 686 O O . GLN A 1 89 ? 29.419 -1.024 -32.252 1.00 95.25 89 GLN A O 1
ATOM 691 N N . VAL A 1 90 ? 29.861 0.202 -34.087 1.00 95.19 90 VAL A N 1
ATOM 692 C CA . VAL A 1 90 ? 28.901 1.275 -33.781 1.00 95.19 90 VAL A CA 1
ATOM 693 C C . VAL A 1 90 ? 27.472 0.735 -33.777 1.00 95.19 90 VAL A C 1
ATOM 695 O O . VAL A 1 90 ? 26.751 0.963 -32.809 1.00 95.19 90 VAL A O 1
ATOM 698 N N . ASP A 1 91 ? 27.077 -0.045 -34.783 1.00 94.25 91 ASP A N 1
ATOM 699 C CA . ASP A 1 91 ? 25.747 -0.665 -34.860 1.00 94.25 91 ASP A CA 1
ATOM 700 C C . ASP A 1 91 ? 25.505 -1.606 -33.663 1.00 94.25 91 ASP A C 1
ATOM 702 O O . ASP A 1 91 ? 24.427 -1.637 -33.066 1.00 94.25 91 ASP A O 1
ATOM 706 N N . ARG A 1 92 ? 26.536 -2.339 -33.227 1.00 92.75 92 ARG A N 1
ATOM 707 C CA . ARG A 1 92 ? 26.467 -3.198 -32.036 1.00 92.75 92 ARG A CA 1
ATOM 708 C C . ARG A 1 92 ? 26.344 -2.410 -30.729 1.00 92.75 92 ARG A C 1
ATOM 710 O O . ARG A 1 92 ? 25.637 -2.848 -29.827 1.00 92.75 92 ARG A O 1
ATOM 717 N N . ILE A 1 93 ? 27.058 -1.295 -30.588 1.00 90.25 93 ILE A N 1
ATOM 718 C CA . ILE A 1 93 ? 26.999 -0.458 -29.379 1.00 90.25 93 ILE A CA 1
ATOM 719 C C . ILE A 1 93 ? 25.654 0.267 -29.312 1.00 90.25 93 ILE A C 1
ATOM 721 O O . ILE A 1 93 ? 25.001 0.238 -28.274 1.00 90.25 93 ILE A O 1
ATOM 725 N N . THR A 1 94 ? 25.216 0.856 -30.424 1.00 89.38 94 THR A N 1
ATOM 726 C CA . THR A 1 94 ? 23.933 1.567 -30.514 1.00 89.38 94 THR A CA 1
ATOM 727 C C . THR A 1 94 ? 22.749 0.633 -30.273 1.00 89.38 94 THR A C 1
ATOM 729 O O . THR A 1 94 ? 21.871 0.972 -29.488 1.00 89.38 94 THR A O 1
ATOM 732 N N . SER A 1 95 ? 22.746 -0.571 -30.856 1.00 91.75 95 SER A N 1
ATOM 733 C CA . SER A 1 95 ? 21.699 -1.570 -30.587 1.00 91.75 95 SER A CA 1
ATOM 734 C C . SER A 1 95 ? 21.652 -2.001 -29.120 1.00 91.75 95 SER A C 1
ATOM 736 O O . SER A 1 95 ? 20.566 -2.070 -28.552 1.00 91.75 95 SER A O 1
ATOM 738 N N . ARG A 1 96 ? 22.805 -2.237 -28.475 1.00 88.50 96 ARG A N 1
ATOM 739 C CA . ARG A 1 96 ? 22.864 -2.532 -27.031 1.00 88.50 96 ARG A CA 1
ATOM 740 C C . ARG A 1 96 ? 22.322 -1.382 -26.192 1.00 88.50 96 ARG A C 1
ATOM 742 O O . ARG A 1 96 ? 21.489 -1.612 -25.331 1.00 88.50 96 ARG A O 1
ATOM 749 N N . GLN A 1 97 ? 22.736 -0.156 -26.495 1.00 87.38 97 GLN A N 1
ATOM 750 C CA . GLN A 1 97 ? 22.286 1.026 -25.770 1.00 87.38 97 GLN A CA 1
ATOM 751 C C . GLN A 1 97 ? 20.770 1.243 -25.895 1.00 87.38 97 GLN A C 1
ATOM 753 O O . GLN A 1 97 ? 20.125 1.576 -24.905 1.00 87.38 97 GLN A O 1
ATOM 758 N N . LEU A 1 98 ? 20.194 1.033 -27.084 1.00 89.38 98 LEU A N 1
ATOM 759 C CA . LEU A 1 98 ? 18.745 1.130 -27.289 1.00 89.38 98 LEU A CA 1
ATOM 760 C C . LEU A 1 98 ? 17.979 0.047 -26.518 1.00 89.38 98 LEU A C 1
ATOM 762 O O . LEU A 1 98 ? 16.953 0.349 -25.915 1.00 89.38 98 LEU A O 1
ATOM 766 N N . LEU A 1 99 ? 18.478 -1.192 -26.504 1.00 89.06 99 LEU A N 1
ATOM 767 C CA . LEU A 1 99 ? 17.872 -2.280 -25.729 1.00 89.06 99 LEU A CA 1
ATOM 768 C C . LEU A 1 99 ? 17.942 -2.005 -24.222 1.00 89.06 99 LEU A C 1
ATOM 770 O O . LEU A 1 99 ? 16.935 -2.150 -23.532 1.00 89.06 99 LEU A O 1
ATOM 774 N N . ASP A 1 100 ? 19.096 -1.560 -23.724 1.00 85.31 100 ASP A N 1
ATOM 775 C CA . ASP A 1 100 ? 19.274 -1.200 -22.316 1.00 85.31 100 ASP A CA 1
ATOM 776 C C . ASP A 1 100 ? 18.338 -0.048 -21.921 1.00 85.31 100 ASP A C 1
ATOM 778 O O . ASP A 1 100 ? 17.719 -0.093 -20.859 1.00 85.31 100 ASP A O 1
ATOM 782 N N . GLN A 1 101 ? 18.162 0.950 -22.796 1.00 87.25 101 GLN A N 1
ATOM 783 C CA . GLN A 1 101 ? 17.210 2.041 -22.584 1.00 87.25 101 GLN A CA 1
ATOM 784 C C . GLN A 1 101 ? 15.762 1.535 -22.516 1.00 87.25 101 GLN A C 1
ATOM 786 O O . GLN A 1 101 ? 15.043 1.894 -21.588 1.00 87.25 101 GLN A O 1
ATOM 791 N N . GLN A 1 102 ? 15.328 0.684 -23.448 1.00 90.12 102 GLN A N 1
ATOM 792 C CA . GLN A 1 102 ? 13.964 0.137 -23.439 1.00 90.12 102 GLN A CA 1
ATOM 793 C C . GLN A 1 102 ? 13.688 -0.714 -22.193 1.00 90.12 102 GLN A C 1
ATOM 795 O O . GLN A 1 102 ? 12.611 -0.630 -21.596 1.00 90.12 102 GLN A O 1
ATOM 800 N N . LEU A 1 103 ? 14.66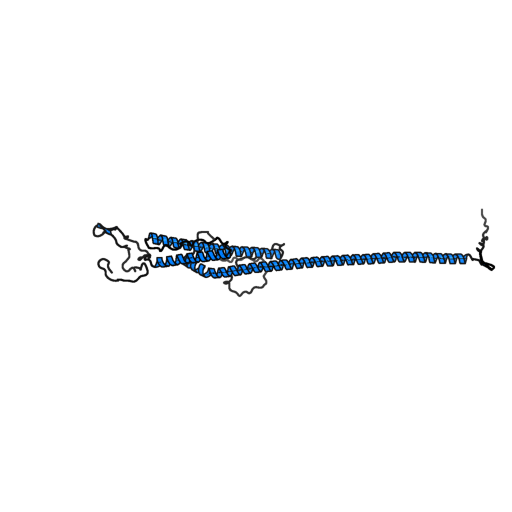6 -1.518 -21.768 1.00 89.06 103 LEU A N 1
ATOM 801 C CA . LEU A 1 103 ? 14.576 -2.289 -20.530 1.00 89.06 103 LEU A CA 1
ATOM 802 C C . LEU A 1 103 ? 14.490 -1.371 -19.309 1.00 89.06 103 LEU A C 1
ATOM 804 O O . LEU A 1 103 ? 13.680 -1.616 -18.418 1.00 89.06 103 LEU A O 1
ATOM 808 N N . MET A 1 104 ? 15.291 -0.307 -19.282 1.00 85.94 104 MET A N 1
ATOM 809 C CA . MET A 1 104 ? 15.263 0.701 -18.227 1.00 85.94 104 MET A CA 1
ATOM 810 C C . MET A 1 104 ? 13.898 1.383 -18.141 1.00 85.94 104 MET A C 1
ATOM 812 O O . MET A 1 104 ? 13.315 1.443 -17.064 1.00 85.94 104 MET A O 1
ATOM 816 N N . GLU A 1 105 ? 13.363 1.852 -19.268 1.00 89.50 105 GLU A N 1
ATOM 817 C CA . GLU A 1 105 ? 12.045 2.493 -19.345 1.00 89.50 105 GLU A CA 1
ATOM 818 C C . GLU A 1 105 ? 10.941 1.557 -18.844 1.00 89.50 105 GLU A C 1
ATOM 820 O O . GLU A 1 105 ? 10.097 1.971 -18.050 1.00 89.50 105 GLU A O 1
ATOM 825 N N . THR A 1 106 ? 11.000 0.278 -19.222 1.00 92.50 106 THR A N 1
ATOM 826 C CA . THR A 1 106 ? 10.047 -0.740 -18.756 1.00 92.50 106 THR A CA 1
ATOM 827 C C . THR A 1 106 ? 10.146 -0.953 -17.242 1.00 92.50 106 THR A C 1
ATOM 829 O O . THR A 1 106 ? 9.131 -0.903 -16.551 1.00 92.50 106 THR A O 1
ATOM 832 N N . LYS A 1 107 ? 11.363 -1.125 -16.702 1.00 90.06 107 LYS A N 1
ATOM 833 C CA . LYS A 1 107 ? 11.593 -1.288 -15.253 1.00 90.06 107 LYS A CA 1
ATOM 834 C C . LYS A 1 107 ? 11.142 -0.061 -14.456 1.00 90.06 107 LYS A C 1
ATOM 836 O O . LYS A 1 107 ? 10.566 -0.200 -13.381 1.00 90.06 107 LYS A O 1
ATOM 841 N N . VAL A 1 108 ? 11.416 1.146 -14.957 1.00 90.44 108 VAL A N 1
ATOM 842 C CA . VAL A 1 108 ? 10.982 2.399 -14.318 1.00 90.44 108 VAL A CA 1
ATOM 843 C C . VAL A 1 108 ? 9.460 2.508 -14.334 1.00 90.44 108 VAL A C 1
ATOM 845 O O . VAL A 1 108 ? 8.885 2.865 -13.310 1.00 90.44 108 VAL A O 1
ATOM 848 N N . GLY A 1 109 ? 8.812 2.165 -15.451 1.00 90.56 109 GLY A N 1
ATOM 849 C CA . GLY A 1 109 ? 7.353 2.114 -15.550 1.00 90.56 109 GLY A CA 1
ATOM 850 C C . GLY A 1 109 ? 6.741 1.184 -14.503 1.00 90.56 109 GLY A C 1
ATOM 851 O O . GLY A 1 109 ? 5.893 1.613 -13.729 1.00 90.56 109 GLY A O 1
ATOM 852 N N . GLU A 1 110 ? 7.257 -0.041 -14.389 1.00 90.44 110 GLU A N 1
ATOM 853 C CA . GLU A 1 110 ? 6.794 -1.014 -13.391 1.00 90.44 110 GLU A CA 1
ATOM 854 C C . GLU A 1 110 ? 6.983 -0.511 -11.947 1.00 90.44 110 GLU A C 1
ATOM 856 O O . GLU A 1 110 ? 6.093 -0.663 -11.106 1.00 90.44 110 GLU A O 1
ATOM 861 N N . LEU A 1 111 ? 8.115 0.136 -11.643 1.00 89.19 111 LEU A N 1
ATOM 862 C CA . LEU A 1 111 ? 8.343 0.731 -10.323 1.00 89.19 111 LEU A CA 1
ATOM 863 C C . LEU A 1 111 ? 7.377 1.878 -10.019 1.00 89.19 111 LEU A C 1
ATOM 865 O O . LEU A 1 111 ? 6.889 1.974 -8.891 1.00 89.19 111 LEU A O 1
ATOM 869 N N . LEU A 1 112 ? 7.104 2.744 -10.996 1.00 88.44 112 LEU A N 1
ATOM 870 C CA . LEU A 1 112 ? 6.150 3.842 -10.845 1.00 88.44 112 LEU A CA 1
ATOM 871 C C . LEU A 1 112 ? 4.732 3.306 -10.641 1.00 88.44 112 LEU A C 1
ATOM 873 O O . LEU A 1 112 ? 4.036 3.752 -9.728 1.00 88.44 112 LEU A O 1
ATOM 877 N N . ASP A 1 113 ? 4.324 2.304 -11.414 1.00 89.75 113 ASP A N 1
ATOM 878 C CA . ASP A 1 113 ? 3.033 1.639 -11.249 1.00 89.75 113 ASP A CA 1
ATOM 879 C C . ASP A 1 113 ? 2.917 1.015 -9.853 1.00 89.75 113 ASP A C 1
ATOM 881 O O . ASP A 1 113 ? 1.928 1.220 -9.145 1.00 89.75 113 ASP A O 1
ATOM 885 N N . ARG A 1 114 ? 3.969 0.345 -9.373 1.00 86.81 114 ARG A N 1
ATOM 886 C CA . ARG A 1 114 ? 3.980 -0.214 -8.017 1.00 86.81 114 ARG A CA 1
ATOM 887 C C . ARG A 1 114 ? 3.934 0.866 -6.935 1.00 86.81 114 ARG A C 1
ATOM 889 O O . ARG A 1 114 ? 3.222 0.715 -5.942 1.00 86.81 114 ARG A O 1
ATOM 896 N N . GLN A 1 115 ? 4.662 1.966 -7.112 1.00 88.69 115 GLN A N 1
ATOM 897 C CA . GLN A 1 115 ? 4.657 3.087 -6.175 1.00 88.69 115 GLN A CA 1
ATOM 898 C C . GLN A 1 115 ? 3.284 3.769 -6.118 1.00 88.69 115 GLN A C 1
ATOM 900 O O . GLN A 1 115 ? 2.808 4.097 -5.029 1.00 88.69 115 GLN A O 1
ATOM 905 N N . THR A 1 116 ? 2.625 3.963 -7.262 1.00 89.62 116 THR A N 1
ATOM 906 C CA . THR A 1 116 ? 1.279 4.552 -7.315 1.00 89.62 116 THR A CA 1
ATOM 907 C C . THR A 1 116 ? 0.251 3.638 -6.654 1.00 89.62 116 THR A C 1
ATOM 909 O O . THR A 1 116 ? -0.529 4.112 -5.829 1.00 89.62 116 THR A O 1
ATOM 912 N N . GLN A 1 117 ? 0.299 2.326 -6.907 1.00 88.56 117 GLN A N 1
ATOM 913 C CA . GLN A 1 117 ? -0.543 1.349 -6.211 1.00 88.56 117 GLN A CA 1
ATOM 914 C C . GLN A 1 117 ? -0.322 1.381 -4.694 1.00 88.56 117 GLN A C 1
ATOM 916 O O . GLN A 1 117 ? -1.290 1.436 -3.933 1.00 88.56 117 GLN A O 1
ATOM 921 N N . LEU A 1 118 ? 0.935 1.402 -4.240 1.00 87.88 118 LEU A N 1
ATOM 922 C CA . LEU A 1 118 ? 1.268 1.479 -2.817 1.00 87.88 118 LEU A CA 1
ATOM 923 C C . LEU A 1 118 ? 0.771 2.787 -2.182 1.00 87.88 118 LEU A C 1
ATOM 925 O O . LEU A 1 118 ? 0.251 2.771 -1.069 1.00 87.88 118 LEU A O 1
ATOM 929 N N . SER A 1 119 ? 0.880 3.911 -2.894 1.00 88.25 119 SER A N 1
ATOM 930 C CA . SER A 1 119 ? 0.374 5.211 -2.442 1.00 88.25 119 SER A CA 1
ATOM 931 C C . SER A 1 119 ? -1.153 5.226 -2.327 1.00 88.25 119 SER A C 1
ATOM 933 O O . SER A 1 119 ? -1.684 5.668 -1.308 1.00 88.25 119 SER A O 1
ATOM 935 N N . LEU A 1 120 ? -1.861 4.673 -3.316 1.00 88.50 120 LEU A N 1
ATOM 936 C CA . LEU A 1 120 ? -3.319 4.529 -3.279 1.00 88.50 120 LEU A CA 1
ATOM 937 C C . LEU A 1 120 ? -3.767 3.642 -2.111 1.00 88.50 120 LEU A C 1
ATOM 939 O O . LEU A 1 120 ? -4.703 3.998 -1.392 1.00 88.50 120 LEU A O 1
ATOM 943 N N . ARG A 1 121 ? -3.080 2.514 -1.884 1.00 86.50 121 ARG A N 1
ATOM 944 C CA . ARG A 1 121 ? -3.324 1.634 -0.731 1.00 86.50 121 ARG A CA 1
ATOM 945 C C . ARG A 1 121 ? -3.082 2.367 0.586 1.00 86.50 121 ARG A C 1
ATOM 947 O O . ARG A 1 121 ? -3.927 2.315 1.472 1.00 86.50 121 ARG A O 1
ATOM 954 N N . HIS A 1 122 ? -1.979 3.104 0.699 1.00 86.75 122 HIS A N 1
ATOM 955 C CA . HIS A 1 122 ? -1.668 3.885 1.893 1.00 86.75 122 HIS A CA 1
ATOM 956 C C . HIS A 1 122 ? -2.747 4.934 2.202 1.00 86.75 122 HIS A C 1
ATOM 958 O O . HIS A 1 122 ? -3.173 5.048 3.349 1.00 86.75 122 HIS A O 1
ATOM 964 N N . GLY A 1 123 ? -3.255 5.633 1.181 1.00 87.38 123 GLY A N 1
ATOM 965 C CA . GLY A 1 123 ? -4.350 6.593 1.340 1.00 87.38 123 GLY A CA 1
ATOM 966 C C . GLY A 1 123 ? -5.641 5.965 1.877 1.00 87.38 123 GLY A C 1
ATOM 967 O O . GLY A 1 123 ? -6.324 6.581 2.690 1.00 87.38 123 GLY A O 1
ATOM 968 N N . ARG A 1 124 ? -5.954 4.721 1.483 1.00 86.00 124 ARG A N 1
ATOM 969 C CA . ARG A 1 124 ? -7.107 3.969 2.018 1.00 86.00 124 ARG A CA 1
ATOM 970 C C . ARG A 1 124 ? -6.898 3.499 3.457 1.00 86.00 124 ARG A C 1
ATOM 972 O O . ARG A 1 124 ? -7.857 3.442 4.216 1.00 86.00 124 ARG A O 1
ATOM 979 N N . LEU A 1 125 ? -5.663 3.164 3.834 1.00 87.88 125 LEU A N 1
ATOM 980 C CA . LEU A 1 125 ? -5.344 2.687 5.181 1.00 87.88 125 LEU A CA 1
ATOM 981 C C . LEU A 1 125 ? -5.356 3.786 6.239 1.00 87.88 125 LEU A C 1
ATOM 983 O O . LEU A 1 125 ? -5.606 3.472 7.396 1.00 87.88 125 LEU A O 1
ATOM 987 N N . GLY A 1 126 ? -5.065 5.037 5.871 1.00 87.94 126 GLY A N 1
ATOM 988 C CA . GLY A 1 126 ? -4.939 6.150 6.820 1.00 87.94 126 GLY A CA 1
ATOM 989 C C . GLY A 1 126 ? -6.092 6.233 7.832 1.00 87.94 126 GLY A C 1
ATOM 990 O O . GLY A 1 126 ? -5.832 6.106 9.028 1.00 87.94 126 GLY A O 1
ATOM 991 N N . PRO A 1 127 ? -7.358 6.342 7.381 1.00 90.19 127 PRO A N 1
ATOM 992 C CA . PRO A 1 127 ? -8.513 6.410 8.279 1.00 90.19 127 PRO A CA 1
ATOM 993 C C . PRO A 1 127 ? -8.704 5.156 9.147 1.00 90.19 127 PRO A C 1
ATOM 995 O O . PRO A 1 127 ? -9.080 5.262 10.311 1.00 90.19 127 PRO A O 1
ATOM 998 N N . LEU A 1 128 ? -8.431 3.964 8.602 1.00 87.94 128 LEU A N 1
ATOM 999 C CA . LEU A 1 128 ? -8.573 2.699 9.335 1.00 87.94 128 LEU A CA 1
ATOM 1000 C C . LEU A 1 128 ? -7.494 2.535 10.406 1.00 87.94 128 LEU A C 1
ATOM 1002 O O . LEU A 1 128 ? -7.780 2.052 11.495 1.00 87.94 128 LEU A O 1
ATOM 1006 N N . LEU A 1 129 ? -6.263 2.957 10.112 1.00 87.38 129 LEU A N 1
ATOM 1007 C CA . LEU A 1 129 ? -5.158 2.975 11.068 1.00 87.38 129 LEU A CA 1
ATOM 1008 C C . LEU A 1 129 ? -5.429 3.962 12.202 1.00 87.38 129 LEU A C 1
ATOM 1010 O O . LEU A 1 129 ? -5.236 3.604 13.358 1.00 87.38 129 LEU A O 1
ATOM 1014 N N . GLU A 1 130 ? -5.911 5.164 11.885 1.00 87.94 130 GLU A N 1
ATOM 1015 C CA . GLU A 1 130 ? -6.280 6.171 12.886 1.00 87.94 130 GLU A CA 1
ATOM 1016 C C . GLU A 1 130 ? -7.410 5.663 13.796 1.00 87.94 130 GLU A C 1
ATOM 1018 O O . GLU A 1 130 ? -7.309 5.739 15.024 1.00 87.94 130 GLU A O 1
ATOM 1023 N N . ARG A 1 131 ? -8.444 5.044 13.209 1.00 87.62 131 ARG A N 1
ATOM 1024 C CA . ARG A 1 131 ? -9.514 4.382 13.964 1.00 87.62 131 ARG A CA 1
ATOM 1025 C C . ARG A 1 131 ? -8.963 3.260 14.847 1.00 87.62 131 ARG A C 1
ATOM 1027 O O . ARG A 1 131 ? -9.228 3.252 16.048 1.00 87.62 131 ARG A O 1
ATOM 1034 N N . ALA A 1 132 ? -8.151 2.360 14.294 1.00 86.25 132 ALA A N 1
ATOM 1035 C CA . ALA A 1 132 ? -7.567 1.241 15.030 1.00 86.25 132 ALA A CA 1
ATOM 1036 C C . ALA A 1 132 ? -6.689 1.698 16.203 1.00 86.25 132 ALA A C 1
ATOM 1038 O O . ALA A 1 132 ? -6.798 1.153 17.299 1.00 86.25 132 ALA A O 1
ATOM 1039 N N . GLU A 1 133 ? -5.852 2.719 16.005 1.00 83.44 133 GLU A N 1
ATOM 1040 C CA . GLU A 1 133 ? -5.021 3.295 17.067 1.00 83.44 133 GLU A CA 1
ATOM 1041 C C . GLU A 1 133 ? -5.871 3.890 18.194 1.00 83.44 133 GLU A C 1
ATOM 1043 O O . GLU A 1 133 ? -5.525 3.735 19.368 1.00 83.44 133 GLU A O 1
ATOM 1048 N N . SER A 1 134 ? -7.008 4.504 17.859 1.00 84.25 134 SER A N 1
ATOM 1049 C CA . SER A 1 134 ? -7.937 5.048 18.852 1.00 84.25 134 SER A CA 1
ATOM 1050 C C . SER A 1 134 ? -8.698 3.966 19.634 1.00 84.25 134 SER A C 1
ATOM 1052 O O . SER A 1 134 ? -8.925 4.116 20.838 1.00 84.25 134 SER A O 1
ATOM 1054 N N . ASP A 1 135 ? -9.074 2.864 18.976 1.00 78.50 135 ASP A N 1
ATOM 1055 C CA . ASP A 1 135 ? -10.003 1.881 19.536 1.00 78.50 135 ASP A CA 1
ATOM 1056 C C . ASP A 1 135 ? -9.342 0.688 20.210 1.00 78.50 135 ASP A C 1
ATOM 1058 O O . ASP A 1 135 ? -9.845 0.219 21.239 1.00 78.50 135 ASP A O 1
ATOM 1062 N N . VAL A 1 136 ? -8.240 0.214 19.633 1.00 77.00 136 VAL A N 1
ATOM 1063 C CA . VAL A 1 136 ? -7.452 -0.925 20.116 1.00 77.00 136 VAL A CA 1
ATOM 1064 C C . VAL A 1 136 ? -6.385 -0.454 21.110 1.00 77.00 136 VAL A C 1
ATOM 1066 O O . VAL A 1 136 ? -5.955 -1.227 21.966 1.00 77.00 136 VAL A O 1
ATOM 1069 N N . GLY A 1 137 ? -6.011 0.830 21.045 1.00 63.94 137 GLY A N 1
ATOM 1070 C CA . GLY A 1 137 ? -4.872 1.390 21.760 1.00 63.94 137 GLY A CA 1
ATOM 1071 C C . GLY A 1 137 ? -3.550 0.908 21.160 1.00 63.94 137 GLY A C 1
ATOM 1072 O O . GLY A 1 137 ? -3.461 -0.155 20.543 1.00 63.94 137 GLY A O 1
ATOM 1073 N N . THR A 1 138 ? -2.486 1.691 21.328 1.00 53.88 138 THR A N 1
ATOM 1074 C CA . THR A 1 138 ? -1.138 1.247 20.962 1.00 53.88 138 THR A CA 1
ATOM 1075 C C . THR A 1 138 ? -0.824 -0.026 21.755 1.00 53.88 138 THR A C 1
ATOM 1077 O O . THR A 1 138 ? -1.018 -0.018 22.976 1.00 53.88 138 THR A O 1
ATOM 1080 N N . PRO A 1 139 ? -0.355 -1.121 21.123 1.00 47.44 139 PRO A N 1
ATOM 1081 C CA . PRO A 1 139 ? 0.007 -2.323 21.863 1.00 47.44 139 PRO A CA 1
ATOM 1082 C C . PRO A 1 139 ? 0.971 -1.950 22.998 1.00 47.44 139 PRO A C 1
ATOM 1084 O O . PRO A 1 139 ? 1.837 -1.091 22.789 1.00 47.44 139 PRO A O 1
ATOM 1087 N N . PRO A 1 140 ? 0.858 -2.561 24.195 1.00 38.59 140 PRO A N 1
ATOM 1088 C CA . PRO A 1 140 ? 1.877 -2.382 25.214 1.00 38.59 140 PRO A CA 1
ATOM 1089 C C . PRO A 1 140 ? 3.204 -2.766 24.570 1.00 38.59 140 PRO A C 1
ATOM 1091 O O . PRO A 1 140 ? 3.331 -3.872 24.038 1.00 38.59 140 PRO A O 1
ATOM 1094 N N . ALA A 1 141 ? 4.149 -1.822 24.553 1.00 36.75 141 ALA A N 1
ATOM 1095 C CA . ALA A 1 141 ? 5.487 -2.030 24.028 1.00 36.75 141 ALA A CA 1
ATOM 1096 C C . ALA A 1 141 ? 6.048 -3.292 24.685 1.00 36.75 141 ALA A C 1
ATOM 1098 O O . ALA A 1 141 ? 6.465 -3.286 25.843 1.00 36.75 141 ALA A O 1
ATOM 1099 N N . THR A 1 142 ? 5.970 -4.408 23.968 1.00 36.00 142 THR A N 1
ATOM 1100 C CA . THR A 1 142 ? 6.504 -5.667 24.454 1.00 36.00 142 THR A CA 1
ATOM 1101 C C . THR A 1 142 ? 8.004 -5.478 24.364 1.00 36.00 142 THR A C 1
ATOM 1103 O O . THR A 1 142 ? 8.532 -5.225 23.282 1.00 36.00 142 THR A O 1
ATOM 1106 N N . GLY A 1 143 ? 8.651 -5.447 25.527 1.00 41.22 143 GLY A N 1
ATOM 1107 C CA . GLY A 1 143 ? 10.030 -5.020 25.687 1.00 41.22 143 GLY A CA 1
ATOM 1108 C C . GLY A 1 143 ? 10.972 -5.661 24.673 1.00 41.22 143 GLY A C 1
ATOM 1109 O O . GLY A 1 143 ? 11.321 -6.831 24.778 1.00 41.22 143 GLY A O 1
ATOM 1110 N N . ALA A 1 144 ? 11.447 -4.843 23.746 1.00 31.95 144 ALA A N 1
ATOM 1111 C CA . ALA A 1 144 ? 12.761 -4.972 23.157 1.00 31.95 144 ALA A CA 1
ATOM 1112 C C . ALA A 1 144 ? 13.441 -3.632 23.420 1.00 31.95 144 ALA A C 1
ATOM 1114 O O . ALA A 1 144 ? 13.007 -2.596 22.918 1.00 31.95 144 ALA A O 1
ATOM 1115 N N . GLY A 1 145 ? 14.452 -3.639 24.288 1.00 39.88 145 GLY A N 1
ATOM 1116 C CA . GLY A 1 145 ? 15.279 -2.468 24.530 1.00 39.88 145 GLY A CA 1
ATOM 1117 C C . GLY A 1 145 ? 15.914 -2.017 23.220 1.00 39.88 145 GLY A C 1
ATOM 1118 O O . GLY A 1 145 ? 16.876 -2.621 22.759 1.00 39.88 145 GLY A O 1
ATOM 1119 N N . ALA A 1 146 ? 15.372 -0.958 22.629 1.00 34.66 146 ALA A N 1
ATOM 1120 C CA . ALA A 1 146 ? 16.065 -0.146 21.651 1.00 34.66 146 ALA A CA 1
ATOM 1121 C C . ALA A 1 146 ? 16.547 1.093 22.401 1.00 34.66 146 ALA A C 1
ATOM 1123 O O . ALA A 1 146 ? 15.765 1.876 22.934 1.00 34.66 146 ALA A O 1
ATOM 1124 N N . SER A 1 147 ? 17.863 1.152 22.532 1.00 34.88 147 SER A N 1
ATOM 1125 C CA . SER A 1 147 ? 18.660 2.120 23.259 1.00 34.88 147 SER A CA 1
ATOM 1126 C C . SER A 1 147 ? 18.124 3.544 23.161 1.00 34.88 147 SER A C 1
ATOM 1128 O O . SER A 1 147 ? 17.810 4.030 22.075 1.00 34.88 147 SER A O 1
ATOM 1130 N N . ALA A 1 148 ? 18.101 4.225 24.308 1.00 38.28 148 ALA A N 1
ATOM 1131 C CA . ALA A 1 148 ? 18.039 5.674 24.370 1.00 38.28 148 ALA A CA 1
ATOM 1132 C C . ALA A 1 148 ? 18.975 6.268 23.307 1.00 38.28 148 ALA A C 1
ATOM 1134 O O . ALA A 1 148 ? 20.158 5.912 23.252 1.00 38.28 148 ALA A O 1
ATOM 1135 N N . MET A 1 149 ? 18.438 7.146 22.454 1.00 37.78 149 MET A N 1
ATOM 1136 C CA . MET A 1 149 ? 19.254 8.024 21.619 1.00 37.78 149 MET A CA 1
ATOM 1137 C C . MET A 1 149 ? 20.350 8.627 22.507 1.00 37.78 149 MET A C 1
ATOM 1139 O O . MET A 1 149 ? 20.022 9.167 23.567 1.00 37.78 149 MET A O 1
ATOM 1143 N N . PRO A 1 150 ? 21.637 8.539 22.134 1.00 40.09 150 PRO A N 1
ATOM 1144 C CA . PRO A 1 150 ? 22.650 9.285 22.849 1.00 40.09 150 PRO A CA 1
ATOM 1145 C C . PRO A 1 150 ? 22.368 10.767 22.606 1.00 40.09 150 PRO A C 1
ATOM 1147 O O . PRO A 1 150 ? 22.509 11.259 21.484 1.00 40.09 150 PRO A O 1
ATOM 1150 N N . ASP A 1 151 ? 21.949 11.453 23.666 1.00 40.06 151 ASP A N 1
ATOM 1151 C CA . ASP A 1 151 ? 21.883 12.906 23.749 1.00 40.06 151 ASP A CA 1
ATOM 1152 C C . ASP A 1 151 ? 23.312 13.446 23.596 1.00 40.06 151 ASP A C 1
ATOM 1154 O O . ASP A 1 151 ? 24.070 13.592 24.555 1.00 40.06 151 ASP A O 1
ATOM 1158 N N . LYS A 1 152 ? 23.745 13.638 22.346 1.00 41.69 152 LYS A N 1
ATOM 1159 C CA . LYS A 1 152 ? 25.017 14.283 22.024 1.00 41.69 152 LYS A CA 1
ATOM 1160 C C . LYS A 1 152 ? 24.833 15.789 22.154 1.00 41.69 152 LYS A C 1
ATOM 1162 O O . LYS A 1 152 ? 24.821 16.519 21.165 1.00 41.69 152 LYS A O 1
ATOM 1167 N N . ARG A 1 153 ? 24.730 16.258 23.396 1.00 36.59 153 ARG A N 1
ATOM 1168 C CA . ARG A 1 153 ? 25.013 17.651 23.728 1.00 36.59 153 ARG A CA 1
ATOM 1169 C C . ARG A 1 153 ? 26.509 17.864 23.513 1.00 36.59 153 ARG A C 1
ATOM 1171 O O . ARG A 1 153 ? 27.326 17.300 24.230 1.00 36.59 153 ARG A O 1
ATOM 1178 N N . ALA A 1 154 ? 26.861 18.607 22.470 1.00 34.28 154 ALA A N 1
ATOM 1179 C CA . ALA A 1 154 ? 28.246 18.927 22.161 1.00 34.28 154 ALA A CA 1
ATOM 1180 C C . ALA A 1 154 ? 28.863 19.743 23.310 1.00 34.28 154 ALA A C 1
ATOM 1182 O O . ALA A 1 154 ? 28.498 20.899 23.523 1.00 34.28 154 ALA A O 1
ATOM 1183 N N . GLU A 1 155 ? 29.793 19.137 24.048 1.00 34.75 155 GLU A N 1
ATOM 1184 C CA . GLU A 1 155 ? 30.788 19.878 24.817 1.00 34.75 155 GLU A CA 1
ATOM 1185 C C . GLU A 1 155 ? 31.771 20.511 23.829 1.00 34.75 155 GLU A C 1
ATOM 1187 O O . GLU A 1 155 ? 32.350 19.844 22.970 1.00 34.75 155 GLU A O 1
ATOM 1192 N N . VAL A 1 156 ? 31.920 21.830 23.925 1.00 36.78 156 VAL A N 1
ATOM 1193 C CA . VAL A 1 156 ? 32.932 22.587 23.190 1.00 36.78 156 VAL A CA 1
ATOM 1194 C C . VAL A 1 156 ? 34.275 22.291 23.847 1.00 36.78 156 VAL A C 1
ATOM 1196 O O . VAL A 1 156 ? 34.492 22.639 25.006 1.00 36.78 156 VAL A O 1
ATOM 1199 N N . THR A 1 157 ? 35.182 21.637 23.128 1.00 32.12 157 THR A N 1
ATOM 1200 C CA . THR A 1 157 ? 36.593 21.563 23.518 1.00 32.12 157 THR A CA 1
ATOM 1201 C C . THR A 1 157 ? 37.450 21.933 22.316 1.00 32.12 157 THR A C 1
ATOM 1203 O O . THR A 1 157 ? 37.347 21.326 21.251 1.00 32.12 157 THR A O 1
ATOM 1206 N N . ASP A 1 158 ? 38.255 22.977 22.501 1.00 42.56 158 ASP A N 1
ATOM 1207 C CA . ASP A 1 158 ? 39.192 23.533 21.531 1.00 42.56 158 ASP A CA 1
ATOM 1208 C C . ASP A 1 158 ? 40.263 22.512 21.116 1.00 42.56 158 ASP A C 1
ATOM 1210 O O . ASP A 1 158 ? 41.059 22.076 21.948 1.00 42.56 158 ASP A O 1
ATOM 1214 N N . ALA A 1 159 ? 40.337 22.186 19.820 1.00 32.22 159 ALA A N 1
ATOM 1215 C CA . ALA A 1 159 ? 41.572 21.754 19.158 1.00 32.22 159 ALA A CA 1
ATOM 1216 C C . ALA A 1 159 ? 41.471 21.859 17.618 1.00 32.22 159 ALA A C 1
ATOM 1218 O O . ALA A 1 159 ? 40.507 21.410 17.005 1.00 32.22 159 ALA A O 1
ATOM 1219 N N . GLN A 1 160 ? 42.511 22.465 17.037 1.00 32.84 160 GLN A N 1
ATOM 1220 C CA . GLN A 1 160 ? 42.805 22.833 15.640 1.00 32.84 160 GLN A CA 1
ATOM 1221 C C . GLN A 1 160 ? 42.473 21.839 14.483 1.00 32.84 160 GLN A C 1
ATOM 1223 O O . GLN A 1 160 ? 42.272 20.645 14.696 1.00 32.84 160 GLN A O 1
ATOM 1228 N N . PRO A 1 161 ? 42.478 22.330 13.218 1.00 34.22 161 PRO A N 1
ATOM 1229 C CA . PRO A 1 161 ? 41.653 21.836 12.117 1.00 34.22 161 PRO A CA 1
ATOM 1230 C C . PRO A 1 161 ? 42.346 20.800 11.219 1.00 34.22 161 PRO A C 1
ATOM 1232 O O . PRO A 1 161 ? 43.532 20.913 10.913 1.00 34.22 161 PRO A O 1
ATOM 1235 N N . GLN A 1 162 ? 41.564 19.849 10.703 1.00 32.38 162 GLN A N 1
ATOM 1236 C CA . GLN A 1 162 ? 41.912 19.061 9.516 1.00 32.38 162 GLN A CA 1
ATOM 1237 C C . GLN A 1 162 ? 41.084 19.544 8.313 1.00 32.38 162 GLN A C 1
ATOM 1239 O O . GLN A 1 162 ? 39.929 19.942 8.491 1.00 32.38 162 GLN A O 1
ATOM 1244 N N . PRO A 1 163 ? 41.667 19.571 7.102 1.00 32.34 163 PRO A N 1
ATOM 1245 C CA . PRO A 1 163 ? 41.145 20.331 5.977 1.00 32.34 163 PRO A CA 1
ATOM 1246 C C . PRO A 1 163 ? 39.890 19.676 5.402 1.00 32.34 163 PRO A C 1
ATOM 1248 O O . PRO A 1 163 ? 39.928 18.605 4.799 1.00 32.34 163 PRO A O 1
ATOM 1251 N N . TYR A 1 164 ? 38.768 20.364 5.561 1.00 35.41 164 TYR A N 1
ATOM 1252 C CA . TYR A 1 164 ? 37.544 20.121 4.815 1.00 35.41 164 TYR A CA 1
ATOM 1253 C C . TYR A 1 164 ? 37.719 20.662 3.393 1.00 35.41 164 TYR A C 1
ATOM 1255 O O . TYR A 1 164 ? 37.887 21.864 3.177 1.00 35.41 164 TYR A O 1
ATOM 1263 N N . ALA A 1 165 ? 37.658 19.765 2.408 1.00 29.41 165 ALA A N 1
ATOM 1264 C CA . 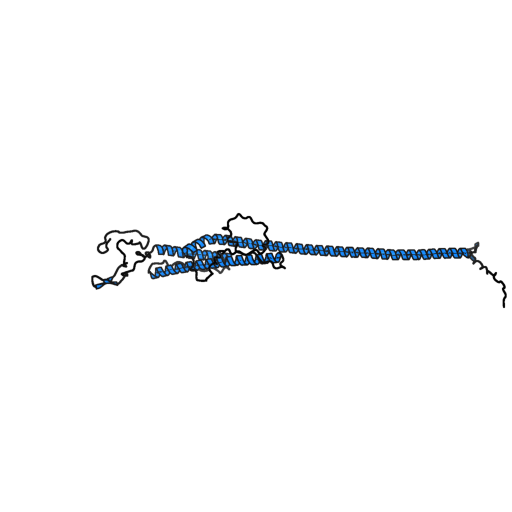ALA A 1 165 ? 37.378 20.151 1.035 1.00 29.41 165 ALA A CA 1
ATOM 1265 C C . ALA A 1 165 ? 35.940 20.685 0.987 1.00 29.41 165 ALA A C 1
ATOM 1267 O O . ALA A 1 165 ? 34.970 19.963 1.220 1.00 29.41 165 ALA A O 1
ATOM 1268 N N . VAL A 1 166 ? 35.842 21.989 0.761 1.00 31.88 166 VAL A N 1
ATOM 1269 C CA . VAL A 1 166 ? 34.601 22.749 0.656 1.00 31.88 166 VAL A CA 1
ATOM 1270 C C . VAL A 1 166 ? 33.812 22.336 -0.584 1.00 31.88 166 VAL A C 1
ATOM 1272 O O . VAL A 1 166 ? 34.356 22.127 -1.667 1.00 31.88 166 VAL A O 1
ATOM 1275 N N . ALA A 1 167 ? 32.506 22.246 -0.364 1.00 35.94 167 ALA A N 1
ATOM 1276 C CA . ALA A 1 167 ? 31.441 22.006 -1.318 1.00 35.94 167 ALA A CA 1
ATOM 1277 C C . ALA A 1 167 ? 31.428 22.966 -2.517 1.00 35.94 167 ALA A C 1
ATOM 1279 O O . ALA A 1 167 ? 31.839 24.117 -2.403 1.00 35.94 167 ALA A O 1
ATOM 1280 N N . SER A 1 168 ? 30.788 22.531 -3.606 1.00 32.22 168 SER A N 1
ATOM 1281 C CA . SER A 1 168 ? 29.816 23.347 -4.354 1.00 32.22 168 SER A CA 1
ATOM 1282 C C . SER A 1 168 ? 29.030 22.446 -5.326 1.00 32.22 168 SER A C 1
ATOM 1284 O O . SER A 1 168 ? 29.596 21.484 -5.831 1.00 32.22 168 SER A O 1
ATOM 1286 N N . LEU A 1 169 ? 27.755 22.642 -5.665 1.00 32.22 169 LEU A N 1
ATOM 1287 C CA . LEU A 1 169 ? 26.645 23.458 -5.155 1.00 32.22 169 LEU A CA 1
ATOM 1288 C C . LEU A 1 169 ? 25.410 23.014 -5.970 1.00 32.22 169 LEU A C 1
ATOM 1290 O O . LEU A 1 169 ? 25.548 22.760 -7.166 1.00 32.22 169 LEU A O 1
ATOM 1294 N N . GLY A 1 170 ? 24.215 22.992 -5.373 1.00 27.83 170 GLY A N 1
ATOM 1295 C CA . GLY A 1 170 ? 22.977 22.871 -6.153 1.00 27.83 170 GLY A CA 1
ATOM 1296 C C . GLY A 1 170 ? 21.738 22.369 -5.414 1.00 27.83 170 GLY A C 1
ATOM 1297 O O . GLY A 1 170 ? 20.996 21.582 -5.988 1.00 27.83 170 GLY A O 1
ATOM 1298 N N . ALA A 1 171 ? 21.500 22.780 -4.165 1.00 32.53 171 ALA A N 1
ATOM 1299 C CA . ALA A 1 171 ? 20.181 22.656 -3.546 1.00 32.53 171 ALA A CA 1
ATOM 1300 C C . ALA A 1 171 ? 19.936 23.837 -2.596 1.00 32.53 171 ALA A C 1
ATOM 1302 O O . ALA A 1 171 ? 20.783 24.188 -1.779 1.00 32.53 171 ALA A O 1
ATOM 1303 N N . ASP A 1 172 ? 18.783 24.45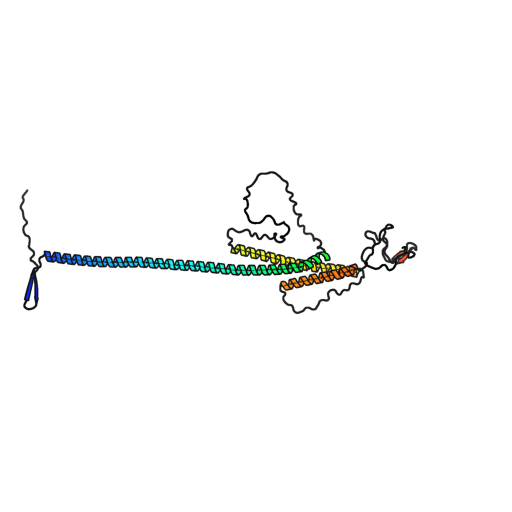4 -2.805 1.00 33.78 172 ASP A N 1
ATOM 1304 C CA . ASP A 1 172 ? 18.246 25.687 -2.238 1.00 33.78 172 ASP A CA 1
ATOM 1305 C C . ASP A 1 172 ? 18.058 25.627 -0.699 1.00 33.78 172 ASP A C 1
ATOM 1307 O O . ASP A 1 172 ? 17.407 24.698 -0.210 1.00 33.78 172 ASP A O 1
ATOM 1311 N N . PRO A 1 173 ? 18.605 26.572 0.096 1.00 35.22 173 PRO A N 1
ATOM 1312 C CA . PRO A 1 173 ? 18.556 26.544 1.560 1.00 35.22 173 PRO A CA 1
ATOM 1313 C C . PRO A 1 173 ? 17.344 27.318 2.117 1.00 35.22 173 PRO A C 1
ATOM 1315 O O . PRO A 1 173 ? 17.507 28.276 2.873 1.00 35.22 173 PRO A O 1
ATOM 1318 N N . GLY A 1 174 ? 16.125 26.921 1.734 1.00 35.50 174 GLY A N 1
ATOM 1319 C CA . GLY A 1 174 ? 14.898 27.628 2.137 1.00 35.50 174 GLY A CA 1
ATOM 1320 C C . GLY A 1 174 ? 13.685 26.773 2.520 1.00 35.50 174 GLY A C 1
ATOM 1321 O O . GLY A 1 174 ? 12.682 27.329 2.959 1.00 35.50 174 GLY A O 1
ATOM 1322 N N . ALA A 1 175 ? 13.731 25.445 2.387 1.00 35.44 175 ALA A N 1
ATOM 1323 C CA . ALA A 1 175 ? 12.585 24.590 2.704 1.00 35.44 175 ALA A CA 1
ATOM 1324 C C . ALA A 1 175 ? 12.749 23.939 4.086 1.00 35.44 175 ALA A C 1
ATOM 1326 O O . ALA A 1 175 ? 13.679 23.166 4.300 1.00 35.44 175 ALA A O 1
ATOM 1327 N N . GLY A 1 176 ? 11.844 24.286 5.007 1.00 33.28 176 GLY A N 1
ATOM 1328 C CA . GLY A 1 176 ? 11.792 23.785 6.379 1.00 33.28 176 GLY A CA 1
ATOM 1329 C C . GLY A 1 176 ? 11.734 22.258 6.492 1.00 33.28 176 GLY A C 1
ATOM 1330 O O . GLY A 1 176 ? 11.252 21.554 5.605 1.00 33.28 176 GLY A O 1
ATOM 1331 N N . ASP A 1 177 ? 12.235 21.784 7.626 1.00 41.19 177 ASP A N 1
ATOM 1332 C CA . ASP A 1 177 ? 12.640 20.409 7.942 1.00 41.19 177 ASP A CA 1
ATOM 1333 C C . ASP A 1 177 ? 11.476 19.414 8.180 1.00 41.19 177 ASP A C 1
ATOM 1335 O O . ASP A 1 177 ? 11.694 18.295 8.627 1.00 41.19 177 ASP A O 1
ATOM 1339 N N . ASP A 1 178 ? 10.230 19.774 7.847 1.00 36.91 178 ASP A N 1
ATOM 1340 C CA . ASP A 1 178 ? 9.028 19.034 8.287 1.00 36.91 178 ASP A CA 1
ATOM 1341 C C . ASP A 1 178 ? 8.292 18.236 7.195 1.00 36.91 178 ASP A C 1
ATOM 1343 O O . ASP A 1 178 ? 7.181 17.754 7.412 1.00 36.91 178 ASP A O 1
ATOM 1347 N N . ALA A 1 179 ? 8.864 18.045 6.003 1.00 38.38 179 ALA A N 1
ATOM 1348 C CA . ALA A 1 179 ? 8.113 17.399 4.918 1.00 38.38 179 ALA A CA 1
ATOM 1349 C C . ALA A 1 179 ? 8.924 16.463 4.024 1.00 38.38 179 ALA A C 1
ATOM 1351 O O . ALA A 1 179 ? 8.825 16.555 2.803 1.00 38.38 179 ALA A O 1
ATOM 1352 N N . ARG A 1 180 ? 9.696 15.522 4.587 1.00 42.19 180 ARG A N 1
ATOM 1353 C CA . ARG A 1 180 ? 10.157 14.340 3.827 1.00 42.19 180 ARG A CA 1
ATOM 1354 C C . ARG A 1 180 ? 10.179 13.079 4.698 1.00 42.19 180 ARG A C 1
ATOM 1356 O O . ARG A 1 180 ? 11.258 12.661 5.104 1.00 42.19 180 ARG A O 1
ATOM 1363 N N . PRO A 1 181 ? 9.043 12.372 4.867 1.00 45.59 181 PRO A N 1
ATOM 1364 C CA . PRO A 1 181 ? 9.018 11.025 5.460 1.00 45.59 181 PRO A CA 1
ATOM 1365 C C . PRO A 1 181 ? 9.788 9.975 4.629 1.00 45.59 181 PRO A C 1
ATOM 1367 O O . PRO A 1 181 ? 9.774 8.792 4.953 1.00 45.59 181 PRO A O 1
ATOM 1370 N N . PHE A 1 182 ? 10.471 10.418 3.564 1.00 46.34 182 PHE A N 1
ATOM 1371 C CA . PHE A 1 182 ? 11.138 9.601 2.569 1.00 46.34 182 PHE A CA 1
ATOM 1372 C C . PHE A 1 182 ? 12.675 9.803 2.481 1.00 46.34 182 PHE A C 1
ATOM 1374 O O . PHE A 1 182 ? 13.311 9.274 1.574 1.00 46.34 182 PHE A O 1
ATOM 1381 N N . SER A 1 183 ? 13.307 10.557 3.396 1.00 49.44 183 SER A N 1
ATOM 1382 C CA . SER A 1 183 ? 14.763 10.836 3.372 1.00 49.44 183 SER A CA 1
ATOM 1383 C C . SER A 1 183 ? 15.645 9.769 4.047 1.00 49.44 183 SER A C 1
ATOM 1385 O O . SER A 1 183 ? 16.871 9.867 3.987 1.00 49.44 183 SER A O 1
ATOM 1387 N N . LEU A 1 184 ? 15.046 8.743 4.663 1.00 45.06 184 LEU A N 1
ATOM 1388 C CA . LEU A 1 184 ? 15.760 7.694 5.405 1.00 45.06 184 LEU A CA 1
ATOM 1389 C C . LEU A 1 184 ? 16.264 6.527 4.539 1.00 45.06 184 LEU A C 1
ATOM 1391 O O . LEU A 1 184 ? 17.040 5.712 5.036 1.00 45.06 184 LEU A O 1
ATOM 1395 N N . TRP A 1 185 ? 15.885 6.430 3.260 1.00 47.38 185 TRP A N 1
ATOM 1396 C CA . TRP A 1 185 ? 16.466 5.413 2.378 1.00 47.38 185 TRP A CA 1
ATOM 1397 C C . TRP A 1 185 ? 17.698 5.968 1.688 1.00 47.38 185 TRP A C 1
ATOM 1399 O O . TRP A 1 185 ? 17.638 6.771 0.758 1.00 47.38 185 TRP A O 1
ATOM 1409 N N . SER A 1 186 ? 18.848 5.516 2.167 1.00 50.38 186 SER A N 1
ATOM 1410 C CA . SER A 1 186 ? 20.130 5.702 1.516 1.00 50.38 186 SER A CA 1
ATOM 1411 C C . SER A 1 186 ? 20.122 5.010 0.150 1.00 50.38 186 SER A C 1
ATOM 1413 O O . SER A 1 186 ? 20.522 3.859 0.020 1.00 50.38 186 SER A O 1
ATOM 1415 N N . THR A 1 187 ? 19.739 5.742 -0.895 1.00 52.91 187 THR A N 1
ATOM 1416 C CA . THR A 1 187 ? 20.023 5.394 -2.300 1.00 52.91 187 THR A CA 1
ATOM 1417 C C . THR A 1 187 ? 21.515 5.521 -2.636 1.00 52.91 187 THR A C 1
ATOM 1419 O O . THR A 1 187 ? 21.925 5.310 -3.776 1.00 52.91 187 THR A O 1
ATOM 1422 N N . ARG A 1 188 ? 22.358 5.851 -1.645 1.00 53.25 188 ARG A N 1
ATOM 1423 C CA . ARG A 1 188 ? 23.817 5.807 -1.752 1.00 53.25 188 ARG A CA 1
ATOM 1424 C C . ARG A 1 188 ? 24.278 4.357 -1.788 1.00 53.25 188 ARG A C 1
ATOM 1426 O O . ARG A 1 188 ? 24.654 3.775 -0.779 1.00 53.25 188 ARG A O 1
ATOM 1433 N N . SER A 1 189 ? 24.248 3.789 -2.981 1.00 57.62 189 SER A N 1
ATOM 1434 C CA . SER A 1 189 ? 25.143 2.699 -3.331 1.00 57.62 189 SER A CA 1
ATOM 1435 C C . SER A 1 189 ? 26.540 3.305 -3.478 1.00 57.62 189 SER A C 1
ATOM 1437 O O . SER A 1 189 ? 26.767 4.114 -4.377 1.00 57.62 189 SER A O 1
ATOM 1439 N N . ASP A 1 190 ? 27.457 2.976 -2.565 1.00 59.31 190 ASP A N 1
ATOM 1440 C CA . ASP A 1 190 ? 28.855 3.387 -2.704 1.00 59.31 190 ASP A CA 1
ATOM 1441 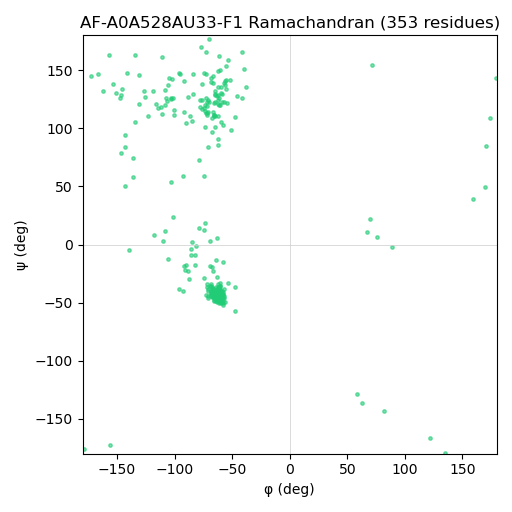C C . ASP A 1 190 ? 29.408 2.813 -4.021 1.00 59.31 190 ASP A C 1
ATOM 1443 O O . ASP A 1 190 ? 29.328 1.598 -4.244 1.00 59.31 190 ASP A O 1
ATOM 1447 N N . PRO A 1 191 ? 29.913 3.659 -4.936 1.00 54.75 191 PRO A N 1
ATOM 1448 C CA . PRO A 1 191 ? 30.377 3.195 -6.231 1.00 54.75 191 PRO A CA 1
ATOM 1449 C C . PRO A 1 191 ? 31.656 2.378 -6.053 1.00 54.75 191 PRO A C 1
ATOM 1451 O O . PRO A 1 191 ? 32.660 2.877 -5.538 1.00 54.75 191 PRO A O 1
ATOM 1454 N N . LEU A 1 192 ? 31.644 1.126 -6.518 1.00 66.81 192 LEU A N 1
ATOM 1455 C CA . LEU A 1 192 ? 32.877 0.359 -6.643 1.00 66.81 192 LEU A CA 1
ATOM 1456 C C . LEU A 1 192 ? 33.681 0.910 -7.836 1.00 66.81 192 LEU A C 1
ATOM 1458 O O . LEU A 1 192 ? 33.086 1.328 -8.834 1.00 66.81 192 LEU A O 1
ATOM 1462 N N . PRO A 1 193 ? 35.027 0.890 -7.788 1.00 61.53 193 PRO A N 1
ATOM 1463 C CA . PRO A 1 193 ? 35.881 1.503 -8.813 1.00 61.53 193 PRO A CA 1
ATOM 1464 C C . PRO A 1 193 ? 35.682 0.978 -10.247 1.00 61.53 193 PRO A C 1
ATOM 1466 O O . PRO A 1 193 ? 36.156 1.601 -11.193 1.00 61.53 193 PRO A O 1
ATOM 1469 N N . SER A 1 194 ? 35.008 -0.164 -10.415 1.00 66.94 194 SER A N 1
ATOM 1470 C CA . SER A 1 194 ? 34.766 -0.842 -11.693 1.00 66.94 194 SER A CA 1
ATOM 1471 C C . SER A 1 194 ? 33.308 -0.815 -12.166 1.00 66.94 194 SER A C 1
ATOM 1473 O O . SER A 1 194 ? 33.012 -1.433 -13.185 1.00 66.94 194 SER A O 1
ATOM 1475 N N . ASP A 1 195 ? 32.391 -0.157 -11.449 1.00 72.12 195 ASP A N 1
ATOM 1476 C CA . ASP A 1 195 ? 30.966 -0.216 -11.793 1.00 72.12 195 ASP A CA 1
ATOM 1477 C C . ASP A 1 195 ? 30.658 0.597 -13.058 1.00 72.12 195 ASP A C 1
ATOM 1479 O O . ASP A 1 195 ? 30.923 1.806 -13.143 1.00 72.12 195 ASP A O 1
ATOM 1483 N N . THR A 1 196 ? 30.018 -0.044 -14.036 1.00 78.94 196 THR A N 1
ATOM 1484 C CA . THR A 1 196 ? 29.437 0.670 -15.173 1.00 78.94 196 THR A CA 1
ATOM 1485 C C . THR A 1 196 ? 28.182 1.439 -14.740 1.00 78.94 196 THR A C 1
ATOM 1487 O O . THR A 1 196 ? 27.634 1.244 -13.652 1.00 78.94 196 THR A O 1
ATOM 1490 N N . ALA A 1 197 ? 27.710 2.366 -15.579 1.00 76.69 197 ALA A N 1
ATOM 1491 C CA . ALA A 1 197 ? 26.455 3.073 -15.309 1.00 76.69 197 ALA A CA 1
ATOM 1492 C C . ALA A 1 197 ? 25.249 2.117 -15.227 1.00 76.69 197 ALA A C 1
ATOM 1494 O O . ALA A 1 197 ? 24.351 2.357 -14.421 1.00 76.69 197 ALA A O 1
ATOM 1495 N N . ALA A 1 198 ? 25.270 1.026 -16.001 1.00 76.38 198 ALA A N 1
ATOM 1496 C CA . ALA A 1 198 ? 24.253 -0.021 -15.966 1.00 76.38 198 ALA A CA 1
ATOM 1497 C C . ALA A 1 198 ? 24.270 -0.783 -14.630 1.00 76.38 198 ALA A C 1
ATOM 1499 O O . ALA A 1 198 ? 23.226 -0.921 -14.000 1.00 76.38 198 ALA A O 1
ATOM 1500 N N . ASP A 1 199 ? 25.454 -1.159 -14.130 1.00 79.38 199 ASP A N 1
ATOM 1501 C CA . ASP A 1 199 ? 25.581 -1.874 -12.848 1.00 79.38 199 ASP A CA 1
ATOM 1502 C C . ASP A 1 199 ? 25.042 -1.048 -11.670 1.00 79.38 199 ASP A C 1
ATOM 1504 O O . ASP A 1 199 ? 24.390 -1.573 -10.764 1.00 79.38 199 ASP A O 1
ATOM 1508 N N . ARG A 1 200 ? 25.284 0.271 -11.683 1.00 80.00 200 ARG A N 1
ATOM 1509 C CA . ARG A 1 200 ? 24.731 1.185 -10.671 1.00 80.00 200 ARG A CA 1
ATOM 1510 C C . ARG A 1 200 ? 23.213 1.276 -10.756 1.00 80.00 200 ARG A C 1
ATOM 1512 O O . ARG A 1 200 ? 22.551 1.231 -9.722 1.00 80.00 200 ARG A O 1
ATOM 1519 N N . ALA A 1 201 ? 22.672 1.404 -11.967 1.00 81.62 201 ALA A N 1
ATOM 1520 C CA . ALA A 1 201 ? 21.234 1.433 -12.184 1.00 81.62 201 ALA A CA 1
ATOM 1521 C C . ALA A 1 201 ? 20.581 0.156 -11.641 1.00 81.62 201 ALA A C 1
ATOM 1523 O O . ALA A 1 201 ? 19.675 0.250 -10.818 1.00 81.62 201 ALA A O 1
ATOM 1524 N N . ASP A 1 202 ? 21.092 -1.021 -12.004 1.00 83.12 202 ASP A N 1
ATOM 1525 C CA . ASP A 1 202 ? 20.543 -2.303 -11.558 1.00 83.12 202 ASP A CA 1
ATOM 1526 C C . ASP A 1 202 ? 20.539 -2.452 -10.030 1.00 83.12 202 ASP A C 1
ATOM 1528 O O . ASP A 1 202 ? 19.527 -2.863 -9.460 1.00 83.12 202 ASP A O 1
ATOM 1532 N N . ARG A 1 203 ? 21.609 -2.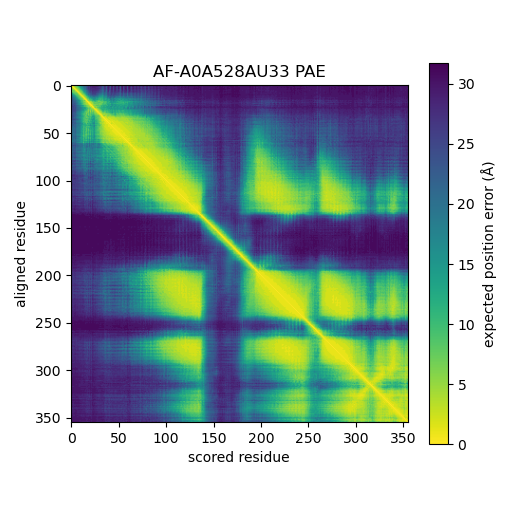046 -9.333 1.00 84.56 203 ARG A N 1
ATOM 1533 C CA . ARG A 1 203 ? 21.617 -2.050 -7.857 1.00 84.56 203 ARG A CA 1
ATOM 1534 C C . ARG A 1 203 ? 20.567 -1.118 -7.261 1.00 84.56 203 ARG A C 1
ATOM 1536 O O . ARG A 1 203 ? 19.924 -1.483 -6.277 1.00 84.56 203 ARG A O 1
ATOM 1543 N N . LEU A 1 204 ? 20.371 0.063 -7.852 1.00 84.00 204 LEU A N 1
ATOM 1544 C CA . LEU A 1 204 ? 19.312 0.975 -7.424 1.00 84.00 204 LEU A CA 1
ATOM 1545 C C . LEU A 1 204 ? 17.932 0.335 -7.604 1.00 84.00 204 LEU A C 1
ATOM 1547 O O . LEU A 1 204 ? 17.159 0.351 -6.649 1.00 84.00 204 LEU A O 1
ATOM 1551 N N . PHE A 1 205 ? 17.642 -0.303 -8.744 1.00 85.62 205 PHE A N 1
ATOM 1552 C CA . PHE A 1 205 ? 16.376 -1.032 -8.926 1.00 85.62 205 PHE A CA 1
ATOM 1553 C C . PHE A 1 205 ? 16.172 -2.115 -7.879 1.00 85.62 205 PHE A C 1
ATOM 1555 O O . PHE A 1 205 ? 15.087 -2.199 -7.308 1.00 85.62 205 PHE A O 1
ATOM 1562 N N . VAL A 1 206 ? 17.200 -2.925 -7.611 1.00 87.38 206 VAL A N 1
ATOM 1563 C CA . VAL A 1 206 ? 17.121 -3.987 -6.601 1.00 87.38 206 VAL A CA 1
ATOM 1564 C C . VAL A 1 206 ? 16.802 -3.388 -5.234 1.00 87.38 206 VAL A C 1
ATOM 1566 O O . VAL A 1 206 ? 15.829 -3.805 -4.613 1.00 87.38 206 VAL A O 1
ATOM 1569 N N . SER A 1 207 ? 17.531 -2.350 -4.813 1.00 88.06 207 SER A N 1
ATOM 1570 C CA . SER A 1 207 ? 17.300 -1.690 -3.521 1.00 88.06 207 SER A CA 1
ATOM 1571 C C . SER A 1 207 ? 15.907 -1.062 -3.405 1.00 88.06 207 SER A C 1
ATOM 1573 O O . SER A 1 207 ? 15.244 -1.214 -2.379 1.00 88.06 207 SER A O 1
ATOM 1575 N N . ILE A 1 208 ? 15.413 -0.406 -4.462 1.00 86.38 208 ILE A N 1
ATOM 1576 C CA . ILE A 1 208 ? 14.071 0.185 -4.480 1.00 86.38 208 ILE A CA 1
ATOM 1577 C C . ILE A 1 208 ? 13.021 -0.921 -4.408 1.00 86.38 208 ILE A C 1
ATOM 1579 O O . ILE A 1 208 ? 12.123 -0.852 -3.575 1.00 86.38 208 ILE A O 1
ATOM 1583 N N . ASN A 1 209 ? 13.150 -1.972 -5.214 1.00 89.00 209 ASN A N 1
ATOM 1584 C CA . ASN A 1 209 ? 12.225 -3.098 -5.201 1.00 89.00 209 ASN A CA 1
ATOM 1585 C C . ASN A 1 209 ? 12.197 -3.816 -3.840 1.00 89.00 209 ASN A C 1
ATOM 1587 O O . ASN A 1 209 ? 11.122 -4.142 -3.335 1.00 89.00 209 ASN A O 1
ATOM 1591 N N . GLU A 1 210 ? 13.359 -4.023 -3.218 1.00 89.06 210 GLU A N 1
ATOM 1592 C CA . GLU A 1 210 ? 13.467 -4.570 -1.863 1.00 89.06 210 GLU A CA 1
ATOM 1593 C C . GLU A 1 210 ? 12.797 -3.657 -0.835 1.00 89.06 210 GLU A C 1
ATOM 1595 O O . GLU A 1 210 ? 12.027 -4.141 -0.005 1.00 89.06 210 GLU A O 1
ATOM 1600 N N . SER A 1 211 ? 13.011 -2.341 -0.926 1.00 88.44 211 SER A N 1
ATOM 1601 C CA . SER A 1 211 ? 12.372 -1.372 -0.031 1.00 88.44 211 SER A CA 1
ATOM 1602 C C . SER A 1 211 ? 10.846 -1.358 -0.181 1.00 88.44 211 SER A C 1
ATOM 1604 O O . SER A 1 211 ? 10.134 -1.410 0.820 1.00 88.44 211 SER A O 1
ATOM 1606 N N . LEU A 1 212 ? 10.324 -1.384 -1.413 1.00 87.69 212 LEU A N 1
ATOM 1607 C CA . LEU A 1 212 ? 8.885 -1.432 -1.687 1.00 87.69 212 LEU A CA 1
ATOM 1608 C C . LEU A 1 212 ? 8.266 -2.725 -1.150 1.00 87.69 212 LEU A C 1
ATOM 1610 O O . LEU A 1 212 ? 7.209 -2.691 -0.521 1.00 87.69 212 LEU A O 1
ATOM 1614 N N . LYS A 1 213 ? 8.949 -3.861 -1.335 1.00 87.88 213 LYS A N 1
ATOM 1615 C CA . LYS A 1 213 ? 8.520 -5.156 -0.795 1.00 87.88 213 LYS A CA 1
ATOM 1616 C C . LYS A 1 213 ? 8.529 -5.172 0.735 1.00 87.88 213 LYS A C 1
ATOM 1618 O O . LYS A 1 213 ? 7.613 -5.725 1.342 1.00 87.88 213 LYS A O 1
ATOM 1623 N N . ALA A 1 214 ? 9.539 -4.571 1.363 1.00 88.19 214 ALA A N 1
ATOM 1624 C CA . ALA A 1 214 ? 9.611 -4.453 2.815 1.00 88.19 214 ALA A CA 1
ATOM 1625 C C . ALA A 1 214 ? 8.443 -3.620 3.365 1.00 88.19 214 ALA A C 1
ATOM 1627 O O . ALA A 1 214 ? 7.789 -4.047 4.316 1.00 88.19 214 ALA A O 1
ATOM 1628 N N . ILE A 1 215 ? 8.128 -2.485 2.726 1.00 87.19 215 ILE A N 1
ATOM 1629 C CA . ILE A 1 215 ? 6.991 -1.636 3.107 1.00 87.19 215 ILE A CA 1
ATOM 1630 C C . ILE A 1 215 ? 5.672 -2.409 2.982 1.00 87.19 215 ILE A C 1
ATOM 1632 O O . ILE A 1 215 ? 4.871 -2.400 3.914 1.00 87.19 215 ILE A O 1
ATOM 1636 N N . GLU A 1 216 ? 5.456 -3.113 1.870 1.00 86.75 216 GLU A N 1
ATOM 1637 C CA . GLU A 1 216 ? 4.250 -3.921 1.645 1.00 86.75 216 GLU A CA 1
ATOM 1638 C C . GLU A 1 216 ? 4.084 -5.016 2.714 1.00 86.75 216 GLU A C 1
ATOM 1640 O O . GLU A 1 216 ? 3.021 -5.142 3.327 1.00 86.75 216 GLU A O 1
ATOM 1645 N N . SER A 1 217 ? 5.155 -5.756 3.016 1.00 88.12 217 SER A N 1
ATOM 1646 C CA . SER A 1 217 ? 5.145 -6.787 4.061 1.00 88.12 217 SER A CA 1
ATOM 1647 C C . SER A 1 217 ? 4.879 -6.205 5.452 1.00 88.12 217 SER A C 1
ATOM 1649 O O . SER A 1 217 ? 4.143 -6.795 6.248 1.00 88.12 217 SER A O 1
ATOM 1651 N N . GLN A 1 218 ? 5.472 -5.051 5.764 1.00 87.88 218 GLN A N 1
ATOM 1652 C CA . GLN A 1 218 ? 5.269 -4.370 7.039 1.00 87.88 218 GLN A CA 1
ATOM 1653 C C . GLN A 1 218 ? 3.822 -3.882 7.183 1.00 87.88 218 GLN A C 1
ATOM 1655 O O . GLN A 1 218 ? 3.232 -4.038 8.252 1.00 87.88 218 GLN A O 1
ATOM 1660 N N . GLN A 1 219 ? 3.230 -3.334 6.117 1.00 87.81 219 GLN A N 1
ATOM 1661 C CA . GLN A 1 219 ? 1.831 -2.904 6.105 1.00 87.81 219 GLN A CA 1
ATOM 1662 C C . GLN A 1 219 ? 0.880 -4.079 6.354 1.00 87.81 219 GLN A C 1
ATOM 1664 O O . GLN A 1 219 ? 0.037 -3.990 7.243 1.00 87.81 219 GLN A O 1
ATOM 1669 N N . LEU A 1 220 ? 1.057 -5.200 5.646 1.00 88.50 220 LEU A N 1
ATOM 1670 C CA . LEU A 1 220 ? 0.240 -6.405 5.843 1.00 88.50 220 LEU A CA 1
ATOM 1671 C C . LEU A 1 220 ? 0.347 -6.958 7.267 1.00 88.50 220 LEU A C 1
ATOM 1673 O O . LEU A 1 220 ? -0.664 -7.300 7.884 1.00 88.50 220 LEU A O 1
ATOM 1677 N N . THR A 1 221 ? 1.565 -6.999 7.811 1.00 89.56 221 THR A N 1
ATOM 1678 C CA . THR A 1 221 ? 1.801 -7.454 9.189 1.00 89.56 221 THR A CA 1
ATOM 1679 C C . THR A 1 221 ? 1.097 -6.543 10.190 1.00 89.56 221 THR A C 1
ATOM 1681 O O . THR A 1 221 ? 0.458 -7.029 11.122 1.00 89.56 221 THR A O 1
ATOM 1684 N N . ARG A 1 222 ? 1.165 -5.221 9.985 1.00 89.12 222 ARG A N 1
ATOM 1685 C CA . ARG A 1 222 ? 0.516 -4.241 10.864 1.00 89.12 222 ARG A CA 1
ATOM 1686 C C . ARG A 1 222 ? -1.005 -4.370 10.829 1.00 89.12 222 ARG A C 1
ATOM 1688 O O . ARG A 1 222 ? -1.608 -4.394 11.893 1.00 89.12 222 ARG A O 1
ATOM 1695 N N . ILE A 1 223 ? -1.605 -4.503 9.644 1.00 90.25 223 ILE A N 1
ATOM 1696 C CA . ILE A 1 223 ? -3.057 -4.697 9.479 1.00 90.25 223 ILE A CA 1
ATOM 1697 C C . ILE A 1 223 ? -3.511 -5.966 10.204 1.00 90.25 223 ILE A C 1
ATOM 1699 O O . ILE A 1 223 ? -4.426 -5.909 11.016 1.00 90.25 223 ILE A O 1
ATOM 1703 N N . THR A 1 224 ? -2.815 -7.082 9.974 1.00 89.19 224 THR A N 1
ATOM 1704 C CA . THR A 1 224 ? -3.136 -8.371 10.611 1.00 89.19 224 THR A CA 1
ATOM 1705 C C . THR A 1 224 ? -3.027 -8.280 12.134 1.00 89.19 224 THR A C 1
ATOM 1707 O O . THR A 1 224 ? -3.926 -8.696 12.851 1.00 89.19 224 THR A O 1
ATOM 1710 N N . THR A 1 225 ? -1.960 -7.653 12.640 1.00 90.00 225 THR A N 1
ATOM 1711 C CA . THR A 1 225 ? -1.760 -7.462 14.086 1.00 90.00 225 THR A CA 1
ATOM 1712 C C . THR A 1 225 ? -2.862 -6.592 14.702 1.00 90.00 225 THR A C 1
ATOM 1714 O O . THR A 1 225 ? -3.300 -6.855 15.819 1.00 90.00 225 THR A O 1
ATOM 1717 N N . LEU A 1 226 ? -3.312 -5.544 14.004 1.00 89.94 226 LEU A N 1
ATOM 1718 C CA . LEU A 1 226 ? -4.401 -4.689 14.482 1.00 89.94 226 LEU A CA 1
ATOM 1719 C C . LEU A 1 226 ? -5.738 -5.436 14.498 1.00 89.94 226 LEU A C 1
ATOM 1721 O O . LEU A 1 226 ? -6.459 -5.316 15.484 1.00 89.94 226 LEU A O 1
ATOM 1725 N N . ALA A 1 227 ? -6.029 -6.233 13.466 1.00 89.62 227 ALA A N 1
ATOM 1726 C CA . ALA A 1 227 ? -7.235 -7.056 13.404 1.00 89.62 227 ALA A CA 1
ATOM 1727 C C . ALA A 1 227 ? -7.256 -8.092 14.541 1.00 89.62 227 ALA A C 1
ATOM 1729 O O . ALA A 1 227 ? -8.218 -8.151 15.303 1.00 89.62 227 ALA A O 1
ATOM 1730 N N . ASP A 1 228 ? -6.151 -8.818 14.742 1.00 87.94 228 ASP A N 1
ATOM 1731 C CA . ASP A 1 228 ? -6.001 -9.782 15.840 1.00 87.94 228 ASP A CA 1
ATOM 1732 C C . ASP A 1 228 ? -6.205 -9.131 17.211 1.00 87.94 228 ASP A C 1
ATOM 1734 O O . ASP A 1 228 ? -6.882 -9.680 18.081 1.00 87.94 228 ASP A O 1
ATOM 1738 N N . ASN A 1 229 ? -5.617 -7.953 17.430 1.00 90.31 229 ASN A N 1
ATOM 1739 C CA . ASN A 1 229 ? -5.778 -7.236 18.691 1.00 90.31 229 ASN A CA 1
ATOM 1740 C C . ASN A 1 229 ? -7.214 -6.730 18.880 1.00 90.31 229 ASN A C 1
ATOM 1742 O O . ASN A 1 229 ? -7.714 -6.761 20.004 1.00 90.31 229 ASN A O 1
ATOM 1746 N N . ALA A 1 230 ? -7.887 -6.293 17.811 1.00 89.25 230 ALA A N 1
ATOM 1747 C CA . ALA A 1 230 ? -9.285 -5.884 17.871 1.00 89.25 230 ALA A CA 1
ATOM 1748 C C . ALA A 1 230 ? -10.193 -7.057 18.270 1.00 89.25 230 ALA A C 1
ATOM 1750 O O . ALA A 1 230 ? -10.962 -6.918 19.222 1.00 89.25 230 ALA A O 1
ATOM 1751 N N . TYR A 1 231 ? -10.024 -8.228 17.644 1.00 88.50 231 TYR A N 1
ATOM 1752 C CA . TYR A 1 231 ? -10.756 -9.444 18.015 1.00 88.50 231 TYR A CA 1
ATOM 1753 C C . TYR A 1 231 ? -10.464 -9.885 19.448 1.00 88.50 231 TYR A C 1
ATOM 1755 O O . TYR A 1 231 ? -11.391 -10.099 20.221 1.00 88.50 231 TYR A O 1
ATOM 1763 N N . ARG A 1 232 ? -9.191 -9.937 19.861 1.00 89.31 232 ARG A N 1
ATOM 1764 C CA . ARG A 1 232 ? -8.830 -10.295 21.246 1.00 89.31 232 ARG A CA 1
ATOM 1765 C C . ARG A 1 232 ? -9.438 -9.347 22.273 1.00 89.31 232 ARG A C 1
ATOM 1767 O O . ARG A 1 232 ? -9.870 -9.791 23.334 1.00 89.31 232 ARG A O 1
ATOM 1774 N N . ASN A 1 233 ? -9.457 -8.047 21.981 1.00 90.44 233 ASN A N 1
ATOM 1775 C CA . ASN A 1 233 ? -10.081 -7.060 22.854 1.00 90.44 233 ASN A CA 1
ATOM 1776 C C . ASN A 1 233 ? -11.602 -7.248 22.904 1.00 90.44 233 ASN A C 1
ATOM 1778 O O . ASN A 1 233 ? -12.182 -7.141 23.984 1.00 90.44 233 ASN A O 1
ATOM 1782 N N . ALA A 1 234 ? -12.236 -7.548 21.768 1.00 88.81 234 ALA A N 1
ATOM 1783 C CA . ALA A 1 234 ? -13.662 -7.837 21.712 1.00 88.81 234 ALA A CA 1
ATOM 1784 C C . ALA A 1 234 ? -13.998 -9.095 22.532 1.00 88.81 234 ALA A C 1
ATOM 1786 O O . ALA A 1 234 ? -14.831 -9.030 23.434 1.00 88.81 234 ALA A O 1
ATOM 1787 N N . ASP A 1 235 ? -13.268 -10.192 22.333 1.00 86.81 235 ASP A N 1
ATOM 1788 C CA . ASP A 1 235 ? -13.430 -11.435 23.093 1.00 86.81 235 ASP A CA 1
ATOM 1789 C C . ASP A 1 235 ? -13.246 -11.220 24.598 1.00 86.81 235 ASP A C 1
ATOM 1791 O O . ASP A 1 235 ? -14.031 -11.720 25.403 1.00 86.81 235 ASP A O 1
ATOM 1795 N N . ALA A 1 236 ? -12.234 -10.443 24.999 1.00 89.50 236 ALA A N 1
ATOM 1796 C CA . ALA A 1 236 ? -11.990 -10.134 26.404 1.00 89.50 236 ALA A CA 1
ATOM 1797 C C . ALA A 1 236 ? -13.152 -9.352 27.037 1.00 89.50 236 ALA A C 1
ATOM 1799 O O . ALA A 1 236 ? -13.523 -9.621 28.182 1.00 89.50 236 ALA A O 1
ATOM 1800 N N . ILE A 1 237 ? -13.744 -8.401 26.305 1.00 89.19 237 ILE A N 1
ATOM 1801 C CA . ILE A 1 237 ? -14.930 -7.670 26.768 1.00 89.19 237 ILE A CA 1
ATOM 1802 C C . ILE A 1 237 ? -16.132 -8.616 26.842 1.00 89.19 237 ILE A C 1
ATOM 1804 O O . ILE A 1 237 ? -16.829 -8.612 27.855 1.00 89.19 237 ILE A O 1
ATOM 1808 N N . SER A 1 238 ? -16.348 -9.455 25.824 1.00 88.69 238 SER A N 1
ATOM 1809 C CA . SER A 1 238 ? -17.455 -10.418 25.781 1.00 88.69 238 SER A CA 1
ATOM 1810 C C . SER A 1 238 ? -17.406 -11.371 26.974 1.00 88.69 238 SER A C 1
ATOM 1812 O O . SER A 1 238 ? -18.357 -11.455 27.747 1.00 88.69 238 SER A O 1
ATOM 1814 N N . GLN A 1 239 ? -16.253 -12.001 27.208 1.00 88.94 239 GLN A N 1
ATOM 1815 C CA . GLN A 1 239 ? -16.050 -12.917 28.332 1.00 88.94 239 GLN A CA 1
ATOM 1816 C C . GLN A 1 239 ? -16.232 -12.223 29.688 1.00 88.94 239 GLN A C 1
ATOM 1818 O O . GLN A 1 239 ? -16.776 -12.815 30.621 1.00 88.94 239 GLN A O 1
ATOM 1823 N N . ALA A 1 240 ? -15.805 -10.962 29.822 1.00 88.50 240 ALA A N 1
ATOM 1824 C CA . ALA A 1 240 ? -16.006 -10.197 31.051 1.00 88.50 240 ALA A CA 1
ATOM 1825 C C . ALA A 1 240 ? -17.489 -9.877 31.308 1.00 88.50 240 ALA A C 1
ATOM 1827 O O . ALA A 1 240 ? -17.932 -9.916 32.458 1.00 88.50 240 ALA A O 1
ATOM 1828 N N . LEU A 1 241 ? -18.259 -9.579 30.257 1.00 88.81 241 LEU A N 1
ATOM 1829 C CA . LEU A 1 241 ? -19.702 -9.351 30.346 1.00 88.81 241 LEU A CA 1
ATOM 1830 C C . LEU A 1 241 ? -20.459 -10.641 30.686 1.00 88.81 241 LEU A C 1
ATOM 1832 O O . LEU A 1 241 ? -21.290 -10.633 31.595 1.00 88.81 241 LEU A O 1
ATOM 1836 N N . GLU A 1 242 ? -20.115 -11.755 30.040 1.00 88.50 242 GLU A N 1
ATOM 1837 C CA . GLU A 1 242 ? -20.678 -13.075 30.341 1.00 88.50 242 GLU A CA 1
ATOM 1838 C C . GLU A 1 242 ? -20.387 -13.501 31.784 1.00 88.50 242 GLU A C 1
ATOM 1840 O O . GLU A 1 242 ? -21.289 -13.936 32.502 1.00 88.50 242 GLU A O 1
ATOM 1845 N N . ALA A 1 243 ? -19.150 -13.310 32.258 1.00 86.94 243 ALA A N 1
ATOM 1846 C CA . ALA A 1 243 ? -18.772 -13.591 33.644 1.00 86.94 243 ALA A CA 1
ATOM 1847 C C . ALA A 1 243 ? -19.528 -12.715 34.659 1.00 86.94 243 ALA A C 1
ATOM 1849 O O . ALA A 1 243 ? -19.757 -13.137 35.794 1.00 86.94 243 ALA A O 1
ATOM 1850 N N . ALA A 1 244 ? -19.938 -11.508 34.258 1.00 85.19 244 ALA A N 1
ATOM 1851 C CA . ALA A 1 244 ? -20.797 -10.628 35.046 1.00 85.19 244 ALA A CA 1
ATOM 1852 C C . ALA A 1 244 ? -22.296 -10.984 34.947 1.00 85.19 244 ALA A C 1
ATOM 1854 O O . ALA A 1 244 ? -23.116 -10.338 35.603 1.00 85.19 244 ALA A O 1
ATOM 1855 N N . GLY A 1 245 ? -22.664 -11.999 34.156 1.00 83.62 245 GLY A N 1
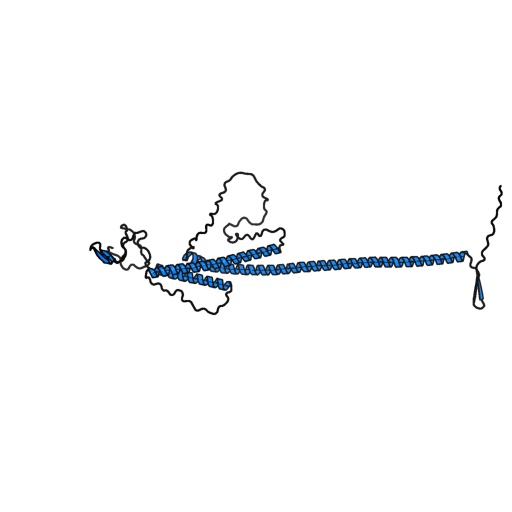ATOM 1856 C CA . GLY A 1 245 ? -24.050 -12.410 33.924 1.00 83.62 245 GLY A CA 1
ATOM 1857 C C . GLY A 1 245 ? -24.855 -11.410 33.092 1.00 83.62 245 GLY A C 1
ATOM 1858 O O . GLY A 1 245 ? -26.081 -11.371 33.202 1.00 83.62 245 GLY A O 1
ATOM 1859 N N . LEU A 1 246 ? -24.179 -10.568 32.309 1.00 82.88 246 LEU A N 1
ATOM 1860 C CA . LEU A 1 246 ? -24.804 -9.577 31.439 1.00 82.88 246 LEU A CA 1
ATOM 1861 C C . LEU A 1 246 ? -25.013 -10.183 30.043 1.00 82.88 246 LEU A C 1
ATOM 1863 O O . LEU A 1 246 ? -24.151 -10.928 29.578 1.00 82.88 246 LEU A O 1
ATOM 1867 N N . PRO A 1 247 ? -26.145 -9.896 29.374 1.00 73.94 247 PRO A N 1
ATOM 1868 C CA . PRO A 1 247 ? -26.404 -10.429 28.045 1.00 73.94 247 PRO A CA 1
ATOM 1869 C C . PRO A 1 247 ? -25.387 -9.864 27.050 1.00 73.94 247 PRO A C 1
ATOM 1871 O O . PRO A 1 247 ? -25.201 -8.649 26.967 1.00 73.94 247 PRO A O 1
ATOM 1874 N N . VAL A 1 248 ? -24.756 -10.757 26.294 1.00 72.25 248 VAL A N 1
ATOM 1875 C CA . VAL A 1 248 ? -23.979 -10.425 25.102 1.00 72.25 248 VAL A CA 1
ATOM 1876 C C . VAL A 1 248 ? -24.702 -11.085 23.938 1.00 72.25 248 VAL A C 1
ATOM 1878 O O . VAL A 1 248 ? -24.921 -12.296 23.965 1.00 72.25 248 VAL A O 1
ATOM 1881 N N . ASP A 1 249 ? -25.131 -10.304 22.950 1.00 66.06 249 ASP A N 1
ATOM 1882 C CA . ASP A 1 249 ? -25.701 -10.867 21.725 1.00 66.06 249 ASP A CA 1
ATOM 1883 C C . ASP A 1 249 ? -24.568 -11.584 20.978 1.00 66.06 249 ASP A C 1
ATOM 1885 O O . ASP A 1 249 ? -23.756 -10.955 20.316 1.00 66.06 249 ASP A O 1
ATOM 1889 N N . GLY A 1 250 ? -24.455 -12.901 21.158 1.00 56.25 250 GLY A N 1
ATOM 1890 C CA . GLY A 1 250 ? -23.299 -13.707 20.744 1.00 56.25 250 GLY A CA 1
ATOM 1891 C C . GLY A 1 250 ? -23.163 -13.977 19.242 1.00 56.25 250 GLY A C 1
ATOM 1892 O O . GLY A 1 250 ? -22.457 -14.908 18.869 1.00 56.25 250 GLY A O 1
ATOM 1893 N N . ASP A 1 251 ? -23.825 -13.209 18.380 1.00 55.78 251 ASP A N 1
ATOM 1894 C CA . ASP A 1 251 ? -23.876 -13.479 16.939 1.00 55.78 251 ASP A CA 1
ATOM 1895 C C . ASP A 1 251 ? -22.948 -12.549 16.141 1.00 55.78 251 ASP A C 1
ATOM 1897 O O . ASP A 1 251 ? -23.355 -11.822 15.236 1.00 55.78 251 ASP A O 1
ATOM 1901 N N . PHE A 1 252 ? -21.672 -12.516 16.535 1.00 55.25 252 PHE A N 1
ATOM 1902 C CA . PHE A 1 252 ? -20.649 -11.667 15.911 1.00 55.25 252 PHE A CA 1
ATOM 1903 C C . PHE A 1 252 ? -19.736 -12.421 14.933 1.00 55.25 252 PHE A C 1
ATOM 1905 O O . PHE A 1 252 ? -18.621 -11.973 14.675 1.00 55.25 252 PHE A O 1
ATOM 1912 N N . GLY A 1 253 ? -20.175 -13.552 14.370 1.00 52.88 253 GLY A N 1
ATOM 1913 C CA . GLY A 1 253 ? -19.336 -14.269 13.407 1.00 52.88 253 GLY A CA 1
ATOM 1914 C C . GLY A 1 253 ? -19.802 -15.661 13.008 1.00 52.88 253 GLY A C 1
ATOM 1915 O O . GLY A 1 253 ? -18.989 -16.587 13.020 1.00 52.88 253 GLY A O 1
ATOM 1916 N N . GLU A 1 254 ? -21.072 -15.841 12.633 1.00 43.47 254 GLU A N 1
ATOM 1917 C CA . GLU A 1 254 ? -21.440 -17.053 11.899 1.00 43.47 254 GLU A CA 1
ATOM 1918 C C . GLU A 1 254 ? -20.771 -17.016 10.514 1.00 43.47 254 GLU A C 1
ATOM 1920 O O . GLU A 1 254 ? -20.991 -16.125 9.694 1.00 43.47 254 GLU A O 1
ATOM 1925 N N . SER A 1 255 ? -19.850 -17.956 10.304 1.00 49.53 255 SER A N 1
ATOM 1926 C CA . SER A 1 255 ? -18.978 -18.038 9.139 1.00 49.53 255 SER A CA 1
ATOM 1927 C C . SER A 1 255 ? -19.778 -18.306 7.864 1.00 49.53 255 SER A C 1
ATOM 1929 O O . SER A 1 255 ? -20.273 -19.420 7.665 1.00 49.53 255 SER A O 1
ATOM 1931 N N . ASP A 1 256 ? -19.850 -17.315 6.979 1.00 47.84 256 ASP A N 1
ATOM 1932 C CA . ASP A 1 256 ? -20.420 -17.482 5.644 1.00 47.84 256 ASP A CA 1
ATOM 1933 C C . ASP A 1 256 ? -19.644 -18.552 4.850 1.00 47.84 256 ASP A C 1
ATOM 1935 O O . ASP A 1 256 ? -18.411 -18.570 4.785 1.00 47.84 256 ASP A O 1
ATOM 1939 N N . ALA A 1 257 ? -20.392 -19.493 4.271 1.00 46.53 257 ALA A N 1
ATOM 1940 C CA . ALA A 1 257 ? -19.870 -20.704 3.650 1.00 46.53 257 ALA A CA 1
ATOM 1941 C C . ALA A 1 257 ? -18.954 -20.414 2.443 1.00 46.53 257 ALA A C 1
ATOM 1943 O O . ALA A 1 257 ? -19.318 -19.712 1.498 1.00 46.53 257 ALA A O 1
ATOM 1944 N N . GLY A 1 258 ? -17.762 -21.020 2.469 1.00 45.75 258 GLY A N 1
ATOM 1945 C CA . GLY A 1 258 ? -16.687 -20.813 1.500 1.00 45.75 258 GLY A CA 1
ATOM 1946 C C . GLY A 1 258 ? -17.040 -21.216 0.066 1.00 45.75 258 GLY A C 1
ATOM 1947 O O . GLY A 1 258 ? -17.333 -22.377 -0.226 1.00 45.75 258 GLY A O 1
ATOM 1948 N N . GLY A 1 259 ? -16.947 -20.242 -0.841 1.00 60.59 259 GLY A N 1
ATOM 1949 C CA . GLY A 1 259 ? -16.953 -20.457 -2.285 1.00 60.59 259 GLY A CA 1
ATOM 1950 C C . GLY A 1 259 ? -15.673 -21.144 -2.797 1.00 60.59 259 GLY A C 1
ATOM 1951 O O . GLY A 1 259 ? -14.745 -21.409 -2.030 1.00 60.59 259 GLY A O 1
ATOM 1952 N N . PRO A 1 260 ? -15.597 -21.452 -4.104 1.00 63.06 260 PRO A N 1
ATOM 1953 C CA . PRO A 1 260 ? -14.426 -22.090 -4.702 1.00 63.06 260 PRO A CA 1
ATOM 1954 C C . PRO A 1 260 ? -13.150 -21.268 -4.462 1.00 63.06 260 PRO A C 1
ATOM 1956 O O . PRO A 1 260 ? -13.165 -20.044 -4.570 1.00 63.06 260 PRO A O 1
ATOM 1959 N N . LEU A 1 261 ? -12.040 -21.954 -4.159 1.00 63.81 261 LEU A N 1
ATOM 1960 C CA . LEU A 1 261 ? -10.740 -21.331 -3.901 1.00 63.81 261 LEU A CA 1
ATOM 1961 C C . LEU A 1 261 ? -10.224 -20.644 -5.173 1.00 63.81 261 LEU A C 1
ATOM 1963 O O . LEU A 1 261 ? -9.693 -21.295 -6.074 1.00 63.81 261 LEU A O 1
ATOM 1967 N N . ILE A 1 262 ? -10.373 -19.323 -5.237 1.00 63.50 262 ILE A N 1
ATOM 1968 C CA . ILE A 1 262 ? -9.756 -18.493 -6.270 1.00 63.50 262 ILE A CA 1
ATOM 1969 C C . ILE A 1 262 ? -8.358 -18.101 -5.767 1.00 63.50 262 ILE A C 1
ATOM 1971 O O . ILE A 1 262 ? -8.248 -17.585 -4.652 1.00 63.50 262 ILE A O 1
ATOM 1975 N N . PRO A 1 263 ? -7.284 -18.336 -6.542 1.00 59.22 263 PRO A N 1
ATOM 1976 C CA . PRO A 1 263 ? -5.949 -17.867 -6.190 1.00 59.22 263 PRO A CA 1
ATOM 1977 C C . PRO A 1 263 ? -5.968 -16.349 -6.003 1.00 59.22 263 PRO A C 1
ATOM 1979 O O . PRO A 1 263 ? -6.368 -15.617 -6.908 1.00 59.22 263 PRO A O 1
ATOM 1982 N N . LEU A 1 264 ? -5.556 -15.877 -4.829 1.00 64.12 264 LEU A N 1
ATOM 1983 C CA . LEU A 1 264 ? -5.512 -14.449 -4.540 1.00 64.12 264 LEU A CA 1
ATOM 1984 C C . LEU A 1 264 ? -4.279 -13.829 -5.213 1.00 64.12 264 LEU A C 1
ATOM 1986 O O . LEU A 1 264 ? -3.151 -14.256 -4.968 1.00 64.12 264 LEU A O 1
ATOM 1990 N N . ASP A 1 265 ? -4.493 -12.799 -6.032 1.00 76.62 265 ASP A N 1
ATOM 1991 C CA . ASP A 1 265 ? -3.453 -11.811 -6.342 1.00 76.62 265 ASP A CA 1
ATOM 1992 C C . ASP A 1 265 ? -3.025 -11.112 -5.035 1.00 76.62 265 ASP A C 1
ATOM 1994 O O . ASP A 1 265 ? -3.834 -10.945 -4.119 1.00 76.62 265 ASP A O 1
ATOM 1998 N N . SER A 1 266 ? -1.772 -10.663 -4.942 1.00 73.69 266 SER A N 1
ATOM 1999 C CA . SER A 1 266 ? -1.277 -9.817 -3.853 1.00 73.69 266 SER A CA 1
ATOM 2000 C C . SER A 1 266 ? -2.216 -8.635 -3.573 1.00 73.69 266 SER A C 1
ATOM 2002 O O . SER A 1 266 ? -2.470 -8.322 -2.410 1.00 73.69 266 SER A O 1
ATOM 2004 N N . SER A 1 267 ? -2.830 -8.039 -4.602 1.00 76.19 267 SER A N 1
ATOM 2005 C CA . SER A 1 267 ? -3.854 -6.997 -4.415 1.00 76.19 267 SER A CA 1
ATOM 2006 C C . SER A 1 267 ? -5.098 -7.497 -3.681 1.00 76.19 267 SER A C 1
ATOM 2008 O O . SER A 1 267 ? -5.550 -6.855 -2.738 1.00 76.19 267 SER A O 1
ATOM 2010 N N . MET A 1 268 ? -5.611 -8.674 -4.047 1.00 82.31 268 MET A N 1
ATOM 2011 C CA . MET A 1 268 ? -6.775 -9.272 -3.388 1.00 82.31 268 MET A CA 1
ATOM 2012 C C . MET A 1 268 ? -6.461 -9.701 -1.952 1.00 82.31 268 MET A C 1
ATOM 2014 O O . MET A 1 268 ? -7.310 -9.555 -1.076 1.00 82.31 268 MET A O 1
ATOM 2018 N N . THR A 1 269 ? -5.240 -10.186 -1.683 1.00 85.31 269 THR A N 1
ATOM 2019 C CA . THR A 1 269 ? -4.822 -10.493 -0.305 1.00 85.31 269 THR A CA 1
ATOM 2020 C C . THR A 1 269 ? -4.839 -9.240 0.563 1.00 85.31 269 THR A C 1
ATOM 2022 O O . THR A 1 269 ? -5.393 -9.267 1.660 1.00 85.31 269 THR A O 1
ATOM 2025 N N . PHE A 1 270 ? -4.318 -8.121 0.056 1.00 87.38 270 PHE A N 1
ATOM 2026 C CA . PHE A 1 270 ? -4.337 -6.853 0.772 1.00 87.38 270 PHE A CA 1
ATOM 2027 C C . PHE A 1 270 ? -5.768 -6.385 1.051 1.00 87.38 270 PHE A C 1
ATOM 2029 O O . PHE A 1 270 ? -6.101 -6.114 2.201 1.00 87.38 270 PHE A O 1
ATOM 2036 N N . ASP A 1 271 ? -6.630 -6.363 0.031 1.00 88.38 271 ASP A N 1
ATOM 2037 C CA . ASP A 1 271 ? -8.023 -5.927 0.184 1.00 88.38 271 ASP A CA 1
ATOM 2038 C C . ASP A 1 271 ? -8.800 -6.816 1.170 1.00 88.38 271 ASP A C 1
ATOM 2040 O O . ASP A 1 271 ? -9.593 -6.311 1.964 1.00 88.38 271 ASP A O 1
ATOM 2044 N N . SER A 1 272 ? -8.532 -8.128 1.181 1.00 88.94 272 SER A N 1
ATOM 2045 C CA . SER A 1 272 ? -9.126 -9.044 2.163 1.00 88.94 272 SER A CA 1
ATOM 2046 C C . SER A 1 272 ? -8.695 -8.723 3.596 1.00 88.94 272 SER A C 1
ATOM 2048 O O . SER A 1 272 ? -9.538 -8.695 4.487 1.00 88.94 272 SER A O 1
ATOM 2050 N N . LYS A 1 273 ? -7.413 -8.391 3.815 1.00 89.12 273 LYS A N 1
ATOM 2051 C CA . LYS A 1 273 ? -6.896 -8.010 5.137 1.00 89.12 273 LYS A CA 1
ATOM 2052 C C . LYS A 1 273 ? -7.429 -6.665 5.610 1.00 89.12 273 LYS A C 1
ATOM 2054 O O . LYS A 1 273 ? -7.674 -6.488 6.797 1.00 89.12 273 LYS A O 1
ATOM 2059 N N . VAL A 1 274 ? -7.626 -5.722 4.693 1.00 91.94 274 VAL A N 1
ATOM 2060 C CA . VAL A 1 274 ? -8.253 -4.434 5.009 1.00 91.94 274 VAL A CA 1
ATOM 2061 C C . VAL A 1 274 ? -9.702 -4.623 5.445 1.00 91.94 274 VAL A C 1
ATOM 2063 O O . VAL A 1 274 ? -10.104 -4.036 6.444 1.00 91.94 274 VAL A O 1
ATOM 2066 N N . ARG A 1 275 ? -10.467 -5.460 4.733 1.00 90.88 275 ARG A N 1
ATOM 2067 C CA . ARG A 1 275 ? -11.848 -5.784 5.109 1.00 90.88 275 ARG A CA 1
ATOM 2068 C C . ARG A 1 275 ? -11.917 -6.483 6.467 1.00 90.88 275 ARG A C 1
ATOM 2070 O O . ARG A 1 275 ? -12.713 -6.084 7.302 1.00 90.88 275 ARG A O 1
ATOM 2077 N N . GLU A 1 276 ? -11.048 -7.463 6.697 1.00 90.00 276 GLU A N 1
ATOM 2078 C CA . GLU A 1 276 ? -10.951 -8.176 7.976 1.00 90.00 276 GLU A CA 1
ATOM 2079 C C . GLU A 1 276 ? -10.666 -7.222 9.148 1.00 90.00 276 GLU A C 1
ATOM 2081 O O . GLU A 1 276 ? -11.271 -7.352 10.208 1.00 90.00 276 GLU A O 1
ATOM 2086 N N . LEU A 1 277 ? -9.780 -6.235 8.959 1.00 91.62 277 LEU A N 1
ATOM 2087 C CA . LEU A 1 277 ? -9.529 -5.204 9.968 1.00 91.62 277 LEU A CA 1
ATOM 2088 C C . LEU A 1 277 ? -10.769 -4.338 10.228 1.00 91.62 277 LEU A C 1
ATOM 2090 O O . LEU A 1 277 ? -11.069 -4.059 11.384 1.00 91.62 277 LEU A O 1
ATOM 2094 N N . ASP A 1 278 ? -11.469 -3.900 9.182 1.00 92.31 278 ASP A N 1
ATOM 2095 C CA . ASP A 1 278 ? -12.675 -3.072 9.316 1.00 92.31 278 ASP A CA 1
ATOM 2096 C C . ASP A 1 278 ? -13.787 -3.815 10.076 1.00 92.31 278 ASP A C 1
ATOM 2098 O O . ASP A 1 278 ? -14.334 -3.288 11.044 1.00 92.31 278 ASP A O 1
ATOM 2102 N N . GLU A 1 279 ? -14.029 -5.082 9.727 1.00 90.31 279 GLU A N 1
ATOM 2103 C CA . GLU A 1 279 ? -14.973 -5.966 10.425 1.00 90.31 279 GLU A CA 1
ATOM 2104 C C . GLU A 1 279 ? -14.596 -6.155 11.904 1.00 90.31 279 GLU A C 1
ATOM 2106 O O . GLU A 1 279 ? -15.453 -6.034 12.785 1.00 90.31 279 GLU A O 1
ATOM 2111 N N . ALA A 1 280 ? -13.310 -6.372 12.202 1.00 89.62 280 ALA A N 1
ATOM 2112 C CA . ALA A 1 280 ? -12.823 -6.523 13.572 1.00 89.62 280 ALA A CA 1
ATOM 2113 C C . ALA A 1 280 ? -13.014 -5.245 14.410 1.00 89.62 280 ALA A C 1
ATOM 2115 O O . ALA A 1 280 ? -13.402 -5.307 15.581 1.00 89.62 280 ALA A O 1
ATOM 2116 N N . LEU A 1 281 ? -12.752 -4.073 13.820 1.00 91.69 281 LEU A N 1
ATOM 2117 C CA . LEU A 1 281 ? -12.949 -2.780 14.480 1.00 91.69 281 LEU A CA 1
ATOM 2118 C C . LEU A 1 281 ? -14.432 -2.480 14.709 1.00 91.69 281 LEU A C 1
ATOM 2120 O O . LEU A 1 281 ? -14.790 -1.985 15.776 1.00 91.69 281 LEU A O 1
ATOM 2124 N N . ASP A 1 282 ? -15.296 -2.800 13.747 1.00 91.44 282 ASP A N 1
ATOM 2125 C CA . ASP A 1 282 ? -16.743 -2.637 13.879 1.00 91.44 282 ASP A CA 1
ATOM 2126 C C . ASP A 1 282 ? -17.328 -3.544 14.966 1.00 91.44 282 ASP A C 1
ATOM 2128 O O . ASP A 1 282 ? -18.149 -3.091 15.769 1.00 91.44 282 ASP A O 1
ATOM 2132 N N . ALA A 1 283 ? -16.890 -4.804 15.038 1.00 87.38 283 ALA A N 1
ATOM 2133 C CA . ALA A 1 283 ? -17.284 -5.720 16.106 1.00 87.38 283 ALA A CA 1
ATOM 2134 C C . ALA A 1 283 ? -16.867 -5.179 17.484 1.00 87.38 283 ALA A C 1
ATOM 2136 O O . ALA A 1 283 ? -17.682 -5.114 18.412 1.00 87.38 283 ALA A O 1
ATOM 2137 N N . LEU A 1 284 ? -15.620 -4.708 17.602 1.00 90.12 284 LEU A N 1
ATOM 2138 C CA . LEU A 1 284 ? -15.106 -4.106 18.829 1.00 90.12 284 LEU A CA 1
ATOM 2139 C C . LEU A 1 284 ? -15.886 -2.841 19.228 1.00 90.12 284 LEU A C 1
ATOM 2141 O O . LEU A 1 284 ? -16.221 -2.676 20.402 1.00 90.12 284 LEU A O 1
ATOM 2145 N N . ASP A 1 285 ? -16.187 -1.946 18.285 1.00 91.19 285 ASP A N 1
ATOM 2146 C CA . ASP A 1 285 ? -16.899 -0.693 18.562 1.00 91.19 285 ASP A CA 1
ATOM 2147 C C . ASP A 1 285 ? -18.349 -0.928 19.007 1.00 91.19 285 ASP A C 1
ATOM 2149 O O . ASP A 1 285 ? -18.809 -0.341 19.996 1.00 91.19 285 ASP A O 1
ATOM 2153 N N . ARG A 1 286 ? -19.059 -1.853 18.347 1.00 89.00 286 ARG A N 1
ATOM 2154 C CA . ARG A 1 286 ? -20.411 -2.264 18.759 1.00 89.00 286 ARG A CA 1
ATOM 2155 C C . ARG A 1 286 ? -20.407 -2.787 20.188 1.00 89.00 286 ARG A C 1
ATOM 2157 O O . ARG A 1 286 ? -21.186 -2.317 21.019 1.00 89.00 286 ARG A O 1
ATOM 2164 N N . LEU A 1 287 ? -19.480 -3.689 20.499 1.00 89.12 287 LEU A N 1
ATOM 2165 C CA . LEU A 1 287 ? -19.380 -4.275 21.829 1.00 89.12 287 LEU A CA 1
ATOM 2166 C C . LEU A 1 287 ? -18.999 -3.236 22.892 1.00 89.12 287 LEU A C 1
ATOM 2168 O O . LEU A 1 287 ? -19.603 -3.198 23.965 1.00 89.12 287 LEU A O 1
ATOM 2172 N N . LYS A 1 288 ? -18.052 -2.334 22.597 1.00 90.06 288 LYS A N 1
ATOM 2173 C CA . LYS A 1 288 ? -17.702 -1.209 23.484 1.00 90.06 288 LYS A CA 1
ATOM 2174 C C . LYS A 1 288 ? -18.902 -0.298 23.733 1.00 90.06 288 LYS A C 1
ATOM 2176 O O . LYS A 1 288 ? -19.086 0.172 24.858 1.00 90.06 288 LYS A O 1
ATOM 2181 N N . THR A 1 289 ? -19.705 -0.031 22.707 1.00 89.50 289 THR A N 1
ATOM 2182 C CA . THR A 1 289 ? -20.898 0.814 22.810 1.00 89.50 289 THR A CA 1
ATOM 2183 C C . THR A 1 289 ? -21.961 0.182 23.701 1.00 89.50 289 THR A C 1
ATOM 2185 O O . THR A 1 289 ? -22.478 0.867 24.587 1.00 89.50 289 THR A O 1
ATOM 2188 N N . GLU A 1 290 ? -22.239 -1.114 23.545 1.00 88.06 290 GLU A N 1
ATOM 2189 C CA . GLU A 1 290 ? -23.181 -1.818 24.422 1.00 88.06 290 GLU A CA 1
ATOM 2190 C C . GLU A 1 290 ? -22.648 -1.929 25.855 1.00 88.06 290 GLU A C 1
ATOM 2192 O O . GLU A 1 290 ? -23.351 -1.576 26.804 1.00 88.06 290 GLU A O 1
ATOM 2197 N N . ALA A 1 291 ? -21.369 -2.272 26.037 1.00 88.12 291 ALA A N 1
ATOM 2198 C CA . ALA A 1 291 ? -20.744 -2.331 27.359 1.00 88.12 291 ALA A CA 1
ATOM 2199 C C . ALA A 1 291 ? -20.842 -0.992 28.117 1.00 88.12 291 ALA A C 1
ATOM 2201 O O . ALA A 1 291 ? -21.102 -0.972 29.319 1.00 88.12 291 ALA A O 1
ATOM 2202 N N . ARG A 1 292 ? -20.695 0.148 27.426 1.00 88.56 292 ARG A N 1
ATOM 2203 C CA . ARG A 1 292 ? -20.815 1.495 28.023 1.00 88.56 292 ARG A CA 1
ATOM 2204 C C . ARG A 1 292 ? -22.229 1.849 28.491 1.00 88.56 292 ARG A C 1
ATOM 2206 O O . ARG A 1 292 ? -22.377 2.778 29.288 1.00 88.56 292 ARG A O 1
ATOM 2213 N N . ARG A 1 293 ? -23.263 1.156 28.007 1.00 88.56 293 ARG A N 1
ATOM 2214 C CA . ARG A 1 293 ? -24.649 1.332 28.477 1.00 88.56 293 ARG A CA 1
ATOM 2215 C C . ARG A 1 293 ? -24.932 0.557 29.761 1.00 88.56 293 ARG A C 1
ATOM 2217 O O . ARG A 1 293 ? -25.901 0.866 30.451 1.00 88.56 293 ARG A O 1
ATOM 2224 N N . LEU A 1 294 ? -24.100 -0.425 30.091 1.00 89.25 294 LEU A N 1
ATOM 2225 C CA . LEU A 1 294 ? -24.270 -1.269 31.266 1.00 89.25 294 LEU A CA 1
ATOM 2226 C C . LEU A 1 294 ? -23.678 -0.594 32.518 1.00 89.25 294 LEU A C 1
ATOM 2228 O O . LEU A 1 294 ? -22.679 0.122 32.415 1.00 89.25 294 LEU A O 1
ATOM 2232 N N . PRO A 1 295 ? -24.265 -0.808 33.715 1.00 88.81 295 PRO A N 1
ATOM 2233 C CA . PRO A 1 295 ? -23.858 -0.173 34.976 1.00 88.81 295 PRO A CA 1
ATOM 2234 C C . PRO A 1 295 ? -22.559 -0.760 35.552 1.00 88.81 295 PRO A C 1
ATOM 2236 O O . PRO A 1 295 ? -22.532 -1.266 36.671 1.00 88.81 295 PRO A O 1
ATOM 2239 N N . LEU A 1 296 ? -21.476 -0.683 34.781 1.00 87.06 296 LEU A N 1
ATOM 2240 C CA . LEU A 1 296 ? -20.175 -1.285 35.082 1.00 87.06 296 LEU A CA 1
ATOM 2241 C C . LEU A 1 296 ? -19.224 -0.340 35.830 1.00 87.06 296 LEU A C 1
ATOM 2243 O O . LEU A 1 296 ? -18.238 -0.792 36.413 1.00 87.06 296 LEU A O 1
ATOM 2247 N N . ALA A 1 297 ? -19.473 0.974 35.813 1.00 88.31 297 ALA A N 1
ATOM 2248 C CA . ALA A 1 297 ? -18.571 1.926 36.454 1.00 88.31 297 ALA A CA 1
ATOM 2249 C C . ALA A 1 297 ? -18.695 1.894 37.987 1.00 88.31 297 ALA A C 1
ATOM 2251 O O . ALA A 1 297 ? -19.771 1.697 38.545 1.00 88.31 297 ALA A O 1
ATOM 2252 N N . ASN A 1 298 ? -17.584 2.147 38.685 1.00 89.69 298 ASN A N 1
ATOM 2253 C CA . ASN A 1 298 ? -17.571 2.216 40.146 1.00 89.69 298 ASN A CA 1
ATOM 2254 C C . ASN A 1 298 ? -18.238 3.526 40.636 1.00 89.69 298 ASN A C 1
ATOM 2256 O O . ASN A 1 298 ? -17.719 4.608 40.332 1.00 89.69 298 ASN A O 1
ATOM 2260 N N . PRO A 1 299 ? -19.325 3.463 41.436 1.00 91.19 299 PRO A N 1
ATOM 2261 C CA . PRO A 1 299 ? -20.031 4.651 41.927 1.00 91.19 299 PRO A CA 1
ATOM 2262 C C . PRO A 1 299 ? -19.233 5.469 42.958 1.00 91.19 299 PRO A C 1
ATOM 2264 O O . PRO A 1 299 ? -19.526 6.647 43.171 1.00 91.19 299 PRO A O 1
ATOM 2267 N N . ALA A 1 300 ? -18.208 4.878 43.584 1.00 91.25 300 ALA A N 1
ATOM 2268 C CA . ALA A 1 300 ? -17.333 5.519 44.566 1.00 91.25 300 ALA A CA 1
ATOM 2269 C C . ALA A 1 300 ? -15.846 5.171 44.307 1.00 91.25 300 ALA A C 1
ATOM 2271 O O . ALA A 1 300 ? -15.241 4.390 45.050 1.00 91.25 300 ALA A O 1
ATOM 2272 N N . PRO A 1 301 ? -15.216 5.754 43.265 1.00 88.94 301 PRO A N 1
ATOM 2273 C CA . PRO A 1 301 ? -13.827 5.461 42.913 1.00 88.94 301 PRO A CA 1
ATOM 2274 C C . PRO A 1 301 ? -12.851 5.714 44.070 1.00 88.94 301 PRO A C 1
ATOM 2276 O O . PRO A 1 301 ? -12.944 6.723 44.771 1.00 88.94 301 PRO A O 1
ATOM 2279 N N . GLY A 1 302 ? -11.902 4.793 44.264 1.00 88.00 302 GLY A N 1
ATOM 2280 C CA . GLY A 1 302 ? -10.892 4.865 45.328 1.00 88.00 302 GLY A CA 1
ATOM 2281 C C . GLY A 1 302 ? -11.405 4.510 46.728 1.00 88.00 302 GLY A C 1
ATOM 2282 O O . GLY A 1 302 ? -10.673 4.685 47.703 1.00 88.00 302 GLY A O 1
ATOM 2283 N N . ARG A 1 303 ? -12.655 4.041 46.864 1.00 92.25 303 ARG A N 1
ATOM 2284 C CA . ARG A 1 303 ? -13.245 3.680 48.161 1.00 92.25 303 ARG A CA 1
ATOM 2285 C C . ARG A 1 303 ? -13.253 2.183 48.383 1.00 92.25 303 ARG A C 1
ATOM 2287 O O . ARG A 1 303 ? -13.506 1.410 47.465 1.00 92.25 303 ARG A O 1
ATOM 2294 N N . SER A 1 304 ? -12.998 1.790 49.627 1.00 91.56 304 SER A N 1
ATOM 2295 C CA . SER A 1 304 ? -13.103 0.399 50.032 1.00 91.56 304 SER A CA 1
ATOM 2296 C C . SER A 1 304 ? -14.563 -0.002 50.205 1.00 91.56 304 SER A C 1
ATOM 2298 O O . SER A 1 304 ? -15.373 0.732 50.785 1.00 91.56 304 SER A O 1
ATOM 2300 N N . VAL A 1 305 ? -14.867 -1.201 49.720 1.00 91.44 305 VAL A N 1
ATOM 2301 C CA . VAL A 1 305 ? -16.114 -1.896 50.016 1.00 91.44 305 VAL A CA 1
ATOM 2302 C C . VAL A 1 305 ? -16.044 -2.364 51.466 1.00 91.44 305 VAL A C 1
ATOM 2304 O O . VAL A 1 305 ? -15.147 -3.117 51.839 1.00 91.44 305 VAL A O 1
ATOM 2307 N N . THR A 1 306 ? -16.964 -1.888 52.299 1.00 89.19 306 THR A N 1
ATOM 2308 C CA . THR A 1 306 ? -17.107 -2.341 53.690 1.00 89.19 306 THR A CA 1
ATOM 2309 C C . THR A 1 306 ? -18.015 -3.544 53.810 1.00 89.19 306 THR A C 1
ATOM 2311 O O . THR A 1 306 ? -17.830 -4.349 54.719 1.00 89.19 306 THR A O 1
ATOM 2314 N N . SER A 1 307 ? -18.989 -3.681 52.909 1.00 86.56 307 SER A N 1
ATOM 2315 C CA . SER A 1 307 ? -19.849 -4.856 52.884 1.00 86.56 307 SER A CA 1
ATOM 2316 C C . SER A 1 307 ? -20.275 -5.206 51.459 1.00 86.56 307 SER A C 1
ATOM 2318 O O . SER A 1 307 ? -20.801 -4.334 50.763 1.00 86.56 307 SER A O 1
ATOM 2320 N N . PRO A 1 308 ? -20.043 -6.451 51.009 1.00 87.69 308 PRO A N 1
ATOM 2321 C CA . PRO A 1 308 ? -20.460 -6.901 49.689 1.00 87.69 308 PRO A CA 1
ATOM 2322 C C . PRO A 1 308 ? -21.965 -7.201 49.649 1.00 87.69 308 PRO A C 1
ATOM 2324 O O . PRO A 1 308 ? -22.636 -7.268 50.682 1.00 87.69 308 PRO A O 1
ATOM 2327 N N . PHE A 1 309 ? -22.474 -7.414 48.439 1.00 89.38 309 PHE A N 1
ATOM 2328 C CA . PHE A 1 309 ? -23.794 -7.994 48.209 1.00 89.38 309 PHE A CA 1
ATOM 2329 C C . PHE A 1 309 ? -23.835 -9.457 48.676 1.00 89.38 309 PHE A C 1
ATOM 2331 O O . PHE A 1 309 ? -22.850 -10.182 48.525 1.00 89.38 309 PHE A O 1
ATOM 2338 N N . GLY A 1 310 ? -24.978 -9.899 49.205 1.00 89.88 310 GLY A N 1
ATOM 2339 C CA . GLY A 1 310 ? -25.208 -11.295 49.589 1.00 89.88 310 GLY A CA 1
ATOM 2340 C C . GLY A 1 310 ? -25.574 -11.487 51.060 1.00 89.88 310 GLY A C 1
ATOM 2341 O O . GLY A 1 310 ? -25.955 -10.549 51.755 1.00 89.88 310 GLY A O 1
ATOM 2342 N N . VAL A 1 311 ? -25.522 -12.731 51.538 1.00 89.06 311 VAL A N 1
ATOM 2343 C CA . VAL A 1 311 ? -25.924 -13.067 52.913 1.00 89.06 311 VAL A CA 1
ATOM 2344 C C . VAL A 1 311 ? -24.842 -12.627 53.898 1.00 89.06 311 VAL A C 1
ATOM 2346 O O . VAL A 1 311 ? -23.690 -13.045 53.789 1.00 89.06 311 VAL A O 1
ATOM 2349 N N . ARG A 1 312 ? -25.222 -11.804 54.879 1.00 85.81 312 ARG A N 1
ATOM 2350 C CA . ARG A 1 312 ? -24.353 -11.344 55.970 1.00 85.81 312 ARG A CA 1
ATOM 2351 C C . ARG A 1 312 ? -25.060 -11.444 57.314 1.00 85.81 312 ARG A C 1
ATOM 2353 O O . ARG A 1 312 ? -26.282 -11.522 57.377 1.00 85.81 312 ARG A O 1
ATOM 2360 N N . THR A 1 313 ? -24.295 -11.401 58.394 1.00 84.94 313 THR A N 1
ATOM 2361 C CA . THR A 1 313 ? -24.864 -11.263 59.735 1.00 84.94 313 THR A CA 1
ATOM 2362 C C . THR A 1 313 ? -25.395 -9.844 59.913 1.00 84.94 313 THR A C 1
ATOM 2364 O O . THR A 1 313 ? -24.654 -8.875 59.743 1.00 84.94 313 THR A O 1
ATOM 2367 N N . ASP A 1 314 ? -26.680 -9.723 60.230 1.00 80.62 314 ASP A N 1
ATOM 2368 C CA . ASP A 1 314 ? -27.332 -8.458 60.529 1.00 80.62 314 ASP A CA 1
ATOM 2369 C C . ASP A 1 314 ? -26.690 -7.821 61.781 1.00 80.62 314 ASP A C 1
ATOM 2371 O O . ASP A 1 314 ? -26.637 -8.473 62.828 1.00 80.62 314 ASP A O 1
ATOM 2375 N N . PRO A 1 315 ? -26.191 -6.572 61.717 1.00 75.62 315 PRO A N 1
ATOM 2376 C CA . PRO A 1 315 ? -25.512 -5.937 62.849 1.00 75.62 315 PRO A CA 1
ATOM 2377 C C . PRO A 1 315 ? -26.427 -5.644 64.045 1.00 75.62 315 PRO A C 1
ATOM 2379 O O . PRO A 1 315 ? -25.934 -5.461 65.155 1.00 75.62 315 PRO A O 1
ATOM 2382 N N . LEU A 1 316 ? -27.739 -5.544 63.816 1.00 79.81 316 LEU A N 1
ATOM 2383 C CA . LEU A 1 316 ? -28.741 -5.201 64.825 1.00 79.81 316 LEU A CA 1
ATOM 2384 C C . LEU A 1 316 ? -29.330 -6.464 65.460 1.00 79.81 316 LEU A C 1
ATOM 2386 O O . LEU A 1 316 ? -29.561 -6.497 66.666 1.00 79.81 316 LEU A O 1
ATOM 2390 N N . LEU A 1 317 ? -29.576 -7.496 64.649 1.00 82.75 317 LEU A N 1
ATOM 2391 C CA . LEU A 1 317 ? -30.284 -8.715 65.049 1.00 82.75 317 LEU A CA 1
ATOM 2392 C C . LEU A 1 317 ? -29.366 -9.935 65.226 1.00 82.75 317 LEU A C 1
ATOM 2394 O O . LEU A 1 317 ? -29.812 -10.951 65.752 1.00 82.75 317 LEU A O 1
ATOM 2398 N N . GLY A 1 318 ? -28.111 -9.876 64.773 1.00 84.44 318 GLY A N 1
ATOM 2399 C CA . GLY A 1 318 ? -27.135 -10.967 64.893 1.00 84.44 318 GLY A CA 1
ATOM 2400 C C . GLY A 1 318 ? -27.461 -12.221 64.070 1.00 84.44 318 GLY A C 1
ATOM 2401 O O . GLY A 1 318 ? -26.835 -13.261 64.263 1.00 84.44 318 GLY A O 1
ATOM 2402 N N . THR A 1 319 ? -28.436 -12.150 63.164 1.00 87.44 319 THR A N 1
ATOM 2403 C CA . THR A 1 319 ? -28.930 -13.280 62.359 1.00 87.44 319 THR A CA 1
ATOM 2404 C C . THR A 1 319 ? -28.550 -13.122 60.890 1.00 87.44 319 THR A C 1
ATOM 2406 O O . THR A 1 319 ? -28.189 -12.036 60.450 1.00 87.44 319 THR A O 1
ATOM 2409 N N . ALA A 1 320 ? -28.590 -14.207 60.114 1.00 86.69 320 ALA A N 1
ATOM 2410 C CA . ALA A 1 320 ? -28.307 -14.137 58.683 1.00 86.69 320 ALA A CA 1
ATOM 2411 C C . ALA A 1 320 ? -29.390 -13.319 57.956 1.00 86.69 320 ALA A C 1
ATOM 2413 O O . ALA A 1 320 ? -30.568 -13.670 57.991 1.00 86.69 320 ALA A O 1
ATOM 2414 N N . ALA A 1 321 ? -28.976 -12.255 57.273 1.00 86.50 321 ALA A N 1
ATOM 2415 C CA . ALA A 1 321 ? -29.822 -11.379 56.477 1.00 86.50 321 ALA A CA 1
ATOM 2416 C C . ALA A 1 321 ? -29.218 -11.166 55.083 1.00 86.50 321 ALA A C 1
ATOM 2418 O O . ALA A 1 321 ? -27.998 -11.112 54.909 1.00 86.50 321 ALA A O 1
ATOM 2419 N N . LEU A 1 322 ? -30.078 -11.035 54.072 1.00 89.50 322 LEU A N 1
ATOM 2420 C CA . LEU A 1 322 ? -29.650 -10.714 52.714 1.00 89.50 322 LEU A CA 1
ATOM 2421 C C . LEU A 1 322 ? -29.348 -9.216 52.608 1.00 89.50 322 LEU A C 1
ATOM 2423 O O . LEU A 1 322 ? -30.235 -8.379 52.761 1.00 89.50 322 LEU A O 1
ATOM 2427 N N . HIS A 1 323 ? -28.105 -8.879 52.286 1.00 89.31 323 HIS A N 1
ATOM 2428 C CA . HIS A 1 323 ? -27.714 -7.536 51.900 1.00 89.31 323 HIS A CA 1
ATOM 2429 C C . HIS A 1 323 ? -27.974 -7.335 50.406 1.00 89.31 323 HIS A C 1
ATOM 2431 O O . HIS A 1 323 ? -27.252 -7.859 49.559 1.00 89.31 323 HIS A O 1
ATOM 2437 N N . SER A 1 324 ? -29.018 -6.571 50.084 1.00 88.88 324 SER A N 1
ATOM 2438 C CA . SER A 1 324 ? -29.462 -6.318 48.708 1.00 88.88 324 SER A CA 1
ATOM 2439 C C . SER A 1 324 ? -28.629 -5.262 47.964 1.00 88.88 324 SER A C 1
ATOM 2441 O O . SER A 1 324 ? -29.079 -4.741 46.947 1.00 88.88 324 SER A O 1
ATOM 2443 N N . GLY A 1 325 ? -27.455 -4.895 48.477 1.00 88.75 325 GLY A N 1
ATOM 2444 C CA . GLY A 1 325 ? -26.618 -3.830 47.932 1.00 88.75 325 GLY A CA 1
ATOM 2445 C C . GLY A 1 325 ? -25.150 -4.002 48.300 1.00 88.75 325 GLY A C 1
ATOM 2446 O O . GLY A 1 325 ? -24.749 -5.027 48.844 1.00 88.75 325 GLY A O 1
ATOM 2447 N N . MET A 1 326 ? -24.341 -2.996 47.982 1.00 89.38 326 MET A N 1
ATOM 2448 C CA . MET A 1 326 ? -22.925 -2.946 48.334 1.00 89.38 326 MET A CA 1
ATOM 2449 C C . MET A 1 326 ? -22.633 -1.639 49.065 1.00 89.38 326 MET A C 1
ATOM 2451 O O . MET A 1 326 ? -23.009 -0.566 48.593 1.00 89.38 326 MET A O 1
ATOM 2455 N N . ASP A 1 327 ? -21.930 -1.737 50.191 1.00 90.50 327 ASP A N 1
ATOM 2456 C CA . ASP A 1 327 ? -21.619 -0.594 51.042 1.00 90.50 327 ASP A CA 1
ATOM 2457 C C . ASP A 1 327 ? -20.184 -0.131 50.805 1.00 90.50 327 ASP A C 1
ATOM 2459 O O . ASP A 1 327 ? -19.236 -0.908 50.958 1.00 90.50 327 ASP A O 1
ATOM 2463 N N . PHE A 1 328 ? -20.020 1.155 50.505 1.00 93.00 328 PHE A N 1
ATOM 2464 C CA . PHE A 1 328 ? -18.722 1.808 50.358 1.00 93.00 328 PHE A CA 1
ATOM 2465 C C . PHE A 1 328 ? -18.474 2.742 51.538 1.00 93.00 328 PHE A C 1
ATOM 2467 O O . PHE A 1 328 ? -19.314 3.575 51.879 1.00 93.00 328 PHE A O 1
ATOM 2474 N N . ARG A 1 329 ? -17.282 2.677 52.136 1.00 92.44 329 ARG A N 1
ATOM 2475 C CA . ARG A 1 329 ? -16.904 3.642 53.174 1.00 92.44 329 ARG A CA 1
ATOM 2476 C C . ARG A 1 329 ? -16.551 4.971 52.529 1.00 92.44 329 ARG A C 1
ATOM 2478 O O . ARG A 1 329 ? -15.534 5.037 51.842 1.00 92.44 329 ARG A O 1
ATOM 2485 N N . ALA A 1 330 ? -17.304 6.030 52.826 1.00 92.19 330 ALA A N 1
ATOM 2486 C CA . ALA A 1 330 ? -17.048 7.396 52.361 1.00 92.19 330 ALA A CA 1
ATOM 2487 C C . ALA A 1 330 ? -17.357 8.462 53.441 1.00 92.19 330 ALA A C 1
ATOM 2489 O O . ALA A 1 330 ? -18.253 8.244 54.252 1.00 92.19 330 ALA A O 1
ATOM 2490 N N . PRO A 1 331 ? -16.627 9.600 53.499 1.00 92.31 331 PRO A N 1
ATOM 2491 C CA . PRO A 1 331 ? -17.016 10.768 54.274 1.00 92.31 331 PRO A CA 1
ATOM 2492 C C . PRO A 1 331 ? -18.336 11.343 53.779 1.00 92.31 331 PRO A C 1
ATOM 2494 O O . PRO A 1 331 ? -18.630 11.329 52.580 1.00 92.31 331 PRO A O 1
ATOM 2497 N N . THR A 1 332 ? -19.077 11.932 54.709 1.00 92.56 332 THR A N 1
ATOM 2498 C CA . THR A 1 332 ? -20.277 12.707 54.407 1.00 92.56 332 THR A CA 1
ATOM 2499 C C . THR A 1 332 ? -19.963 13.818 53.405 1.00 92.56 332 THR A C 1
ATOM 2501 O O . THR A 1 332 ? -18.978 14.539 53.558 1.00 92.56 332 THR A O 1
ATOM 2504 N N . GLY A 1 333 ? -20.809 13.959 52.382 1.00 90.88 333 GLY A N 1
ATOM 2505 C CA . GLY A 1 333 ? -20.664 14.977 51.337 1.00 90.88 333 GLY A CA 1
ATOM 2506 C C . GLY A 1 333 ? -19.817 14.557 50.130 1.00 90.88 333 GLY A C 1
ATOM 2507 O O . GLY A 1 333 ? -19.708 15.333 49.184 1.00 90.88 333 GLY A O 1
ATOM 2508 N N . MET A 1 334 ? -19.247 13.344 50.114 1.00 90.75 334 MET A N 1
ATOM 2509 C CA . MET A 1 334 ? -18.586 12.816 48.916 1.00 90.75 334 MET A CA 1
ATOM 2510 C C . MET A 1 334 ? -19.609 12.617 47.777 1.00 90.75 334 MET A C 1
ATOM 2512 O O . MET A 1 334 ? -20.647 11.995 48.009 1.00 90.75 334 MET A O 1
ATOM 2516 N N . PRO A 1 335 ? -19.326 13.077 46.543 1.00 89.94 335 PRO A N 1
ATOM 2517 C CA . PRO A 1 335 ? -20.205 12.828 45.405 1.00 89.94 335 PRO A CA 1
ATOM 2518 C C . PRO A 1 335 ? -20.314 11.332 45.081 1.00 89.94 335 PRO A C 1
ATOM 2520 O O . PRO A 1 335 ? -19.295 10.671 44.864 1.00 89.94 335 PRO A O 1
ATOM 2523 N N . ALA A 1 336 ? -21.542 10.823 44.991 1.00 89.19 336 ALA A N 1
ATOM 2524 C CA . ALA A 1 336 ? -21.831 9.518 44.401 1.00 89.19 336 ALA A CA 1
ATOM 2525 C C . ALA A 1 336 ? -21.938 9.666 42.878 1.00 89.19 336 ALA A C 1
ATOM 2527 O O . ALA A 1 336 ? -22.636 10.556 42.385 1.00 89.19 336 ALA A O 1
ATOM 2528 N N . LYS A 1 337 ? -21.228 8.821 42.129 1.00 92.00 337 LYS A N 1
ATOM 2529 C CA . LYS A 1 337 ? -21.245 8.845 40.662 1.00 92.00 337 LYS A CA 1
ATOM 2530 C C . LYS A 1 337 ? -22.244 7.829 40.119 1.00 92.00 337 LYS A C 1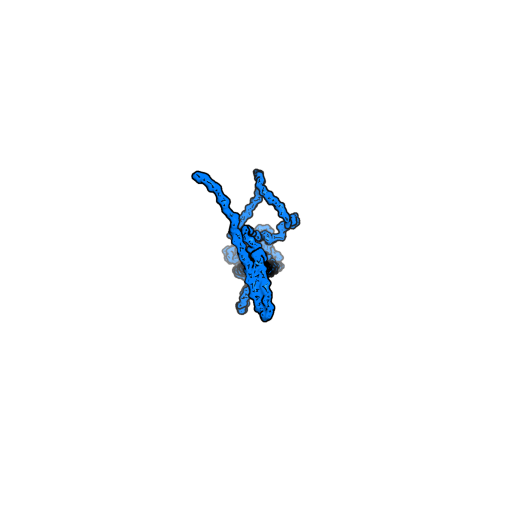
ATOM 2532 O O . LYS A 1 337 ? -22.433 6.765 40.701 1.00 92.00 337 LYS A O 1
ATOM 2537 N N . VAL A 1 338 ? -22.856 8.154 38.983 1.00 92.44 338 VAL A N 1
ATOM 2538 C CA . VAL A 1 338 ? -23.675 7.199 38.228 1.00 92.44 338 VAL A CA 1
ATOM 2539 C C . VAL A 1 338 ? -22.788 6.111 37.627 1.00 92.44 338 VAL A C 1
ATOM 2541 O O . VAL A 1 338 ? -21.662 6.383 37.210 1.00 92.44 338 VAL A O 1
ATOM 2544 N N . THR A 1 339 ? -23.294 4.882 37.598 1.00 91.38 339 THR A N 1
ATOM 2545 C CA . THR A 1 339 ? -22.553 3.713 37.102 1.00 91.38 339 THR A CA 1
ATOM 2546 C C . THR A 1 339 ? -22.757 3.463 35.604 1.00 91.38 339 THR A C 1
ATOM 2548 O O . THR A 1 339 ? -21.951 2.767 34.993 1.00 91.38 339 THR A O 1
ATOM 2551 N N . ALA A 1 340 ? -23.803 4.057 35.018 1.00 92.06 340 ALA A N 1
ATOM 2552 C CA . ALA A 1 340 ? -24.130 4.061 33.593 1.00 92.06 340 ALA A CA 1
ATOM 2553 C C . ALA A 1 340 ? -25.019 5.268 33.231 1.00 92.06 340 ALA A C 1
ATOM 2555 O O . ALA A 1 340 ? -25.626 5.871 34.126 1.00 92.06 340 ALA A O 1
ATOM 2556 N N . PRO A 1 341 ? -25.133 5.617 31.934 1.00 91.56 341 PRO A N 1
ATOM 2557 C CA . PRO A 1 341 ? -26.164 6.527 31.442 1.00 91.56 341 PRO A CA 1
ATOM 2558 C C . PRO A 1 341 ? -27.575 6.034 31.796 1.00 91.56 341 PRO A C 1
ATOM 2560 O O . PRO A 1 341 ? -27.872 4.846 31.702 1.00 91.56 341 PRO A O 1
ATOM 2563 N N . GLY A 1 342 ? -28.466 6.949 32.173 1.00 91.31 342 GLY A N 1
ATOM 2564 C CA . GLY A 1 342 ? -29.842 6.613 32.529 1.00 91.31 342 GLY A CA 1
ATOM 2565 C C . GLY A 1 342 ? -30.674 7.841 32.886 1.00 91.31 342 GLY A C 1
ATOM 2566 O O . GLY A 1 342 ? -30.203 8.975 32.795 1.00 91.31 342 GLY A O 1
ATOM 2567 N N . VAL A 1 343 ? -31.918 7.609 33.306 1.00 94.56 343 VAL A N 1
ATOM 2568 C CA . VAL A 1 343 ? -32.858 8.660 33.719 1.00 94.56 343 VAL A CA 1
ATOM 2569 C C . VAL A 1 343 ? -33.241 8.453 35.180 1.00 94.56 343 VAL A C 1
ATOM 2571 O O . VAL A 1 343 ? -33.594 7.349 35.593 1.00 94.56 343 VAL A O 1
ATOM 2574 N N . VAL A 1 344 ? -33.184 9.523 35.974 1.00 94.12 344 VAL A N 1
ATOM 2575 C CA . VAL A 1 344 ? -33.601 9.488 37.381 1.00 94.12 344 VAL A CA 1
ATOM 2576 C C . VAL A 1 344 ? -35.123 9.357 37.452 1.00 94.12 344 VAL A C 1
ATOM 2578 O O . VAL A 1 344 ? -35.843 10.279 37.081 1.00 94.12 344 VAL A O 1
ATOM 2581 N N . VAL A 1 345 ? -35.611 8.224 37.960 1.00 95.56 345 VAL A N 1
ATOM 2582 C CA . VAL A 1 345 ? -37.055 7.962 38.137 1.00 95.56 345 VAL A CA 1
ATOM 2583 C C . VAL A 1 345 ? -37.589 8.393 39.508 1.00 95.56 345 VAL A C 1
ATOM 2585 O O . VAL A 1 345 ? -38.786 8.618 39.664 1.00 95.56 345 VAL A O 1
ATOM 2588 N N . LYS A 1 346 ? -36.715 8.512 40.516 1.00 93.12 346 LYS A N 1
ATOM 2589 C CA . LYS A 1 346 ? -37.062 8.921 41.885 1.00 93.12 346 LYS A CA 1
ATOM 2590 C C . LYS A 1 346 ? -35.855 9.573 42.564 1.00 93.12 346 LYS A C 1
ATOM 2592 O O . LYS A 1 346 ? -34.747 9.058 42.452 1.00 93.12 346 LYS A O 1
ATOM 2597 N N . ALA A 1 347 ? -36.080 10.663 43.297 1.00 94.06 347 ALA A N 1
ATOM 2598 C CA . ALA A 1 347 ? -35.081 11.306 44.153 1.00 94.06 347 ALA A CA 1
ATOM 2599 C C . ALA A 1 347 ? -35.753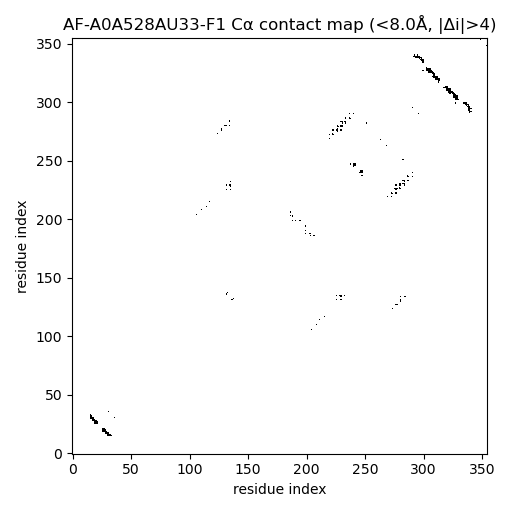 11.889 45.407 1.00 94.06 347 ALA A C 1
ATOM 2601 O O . ALA A 1 347 ? -36.794 12.537 45.300 1.00 94.06 347 ALA A O 1
ATOM 2602 N N . GLY A 1 348 ? -35.173 11.663 46.589 1.00 93.12 348 GLY A N 1
ATOM 2603 C CA . GLY A 1 348 ? -35.709 12.134 47.867 1.00 93.12 348 GLY A CA 1
ATOM 2604 C C . GLY A 1 348 ? -35.678 11.067 48.962 1.00 93.12 348 GLY A C 1
ATOM 2605 O O . GLY A 1 348 ? -35.261 9.936 48.741 1.00 93.12 348 GLY A O 1
ATOM 2606 N N . TRP A 1 349 ? -36.162 11.435 50.150 1.00 93.44 349 TRP A N 1
ATOM 2607 C CA . TRP A 1 349 ? -36.157 10.566 51.328 1.00 93.44 349 TRP A CA 1
ATOM 2608 C C . TRP A 1 349 ? -36.933 9.255 51.120 1.00 93.44 349 TRP A C 1
ATOM 2610 O O . TRP A 1 349 ? -38.059 9.257 50.619 1.00 93.44 349 TRP A O 1
ATOM 2620 N N . ASN A 1 350 ? -36.345 8.140 51.560 1.00 89.94 350 ASN A N 1
ATOM 2621 C CA . ASN A 1 350 ? -36.880 6.787 51.405 1.00 89.94 350 ASN A CA 1
ATOM 2622 C C . ASN A 1 350 ? -36.746 5.950 52.695 1.00 89.94 350 ASN A C 1
ATOM 2624 O O . ASN A 1 350 ? -36.120 4.889 52.715 1.00 89.94 350 ASN A O 1
ATOM 2628 N N . GLY A 1 351 ? -37.336 6.433 53.792 1.00 88.75 351 GLY A N 1
ATOM 2629 C CA . GLY A 1 351 ? -37.362 5.720 55.075 1.00 88.75 351 GLY A CA 1
ATOM 2630 C C . GLY A 1 351 ? -35.959 5.411 55.611 1.00 88.75 351 GLY A C 1
ATOM 2631 O O . GLY A 1 351 ? -35.110 6.297 55.676 1.00 88.75 351 GLY A O 1
ATOM 2632 N N . GLY A 1 352 ? -35.713 4.146 55.972 1.00 83.81 352 GLY A N 1
ATOM 2633 C CA . GLY A 1 352 ? -34.427 3.680 56.510 1.00 83.81 352 GLY A CA 1
ATOM 2634 C C . GLY A 1 352 ? -33.233 3.781 55.549 1.00 83.81 352 GLY A C 1
ATOM 2635 O O . GLY A 1 352 ? -32.100 3.689 56.006 1.00 83.81 352 GLY A O 1
ATOM 2636 N N . TYR A 1 353 ? -33.460 4.013 54.248 1.00 84.50 353 TYR A N 1
ATOM 2637 C CA . TYR A 1 353 ? -32.391 4.192 53.254 1.00 84.50 353 TYR A CA 1
ATOM 2638 C C . TYR A 1 353 ? -31.807 5.613 53.216 1.00 84.50 353 TYR A C 1
ATOM 2640 O O . TYR A 1 353 ? -30.807 5.841 52.541 1.00 84.50 353 TYR A O 1
ATOM 2648 N N . GLY A 1 354 ? -32.406 6.580 53.919 1.00 89.00 354 GLY A N 1
ATOM 2649 C CA . GLY A 1 354 ? -31.959 7.972 53.865 1.00 89.00 354 GLY A CA 1
ATOM 2650 C C . GLY A 1 354 ? -32.499 8.723 52.646 1.00 89.00 354 GLY A C 1
ATOM 2651 O O . GLY A 1 354 ? -33.666 8.545 52.294 1.00 89.00 354 GLY A O 1
ATOM 2652 N N . ARG A 1 355 ? -31.689 9.612 52.058 1.00 81.50 355 ARG A N 1
ATOM 2653 C CA . ARG A 1 355 ? -32.079 10.583 51.020 1.00 81.50 355 ARG A CA 1
ATOM 2654 C C . ARG A 1 355 ? -31.369 10.343 49.696 1.00 81.50 355 ARG A C 1
ATOM 2656 O O . ARG A 1 355 ? -30.160 10.041 49.752 1.00 81.50 355 ARG A O 1
#

pLDDT: mean 76.33, std 20.08, range [27.83, 96.0]

Solvent-accessible surface area (backbone atoms only — not comparable to full-atom values): 22231 Å² total; per-residue (Å²): 134,92,84,89,82,92,84,90,87,79,82,82,78,78,78,65,61,69,55,78,57,76,60,87,96,51,78,57,78,50,79,48,51,71,66,57,54,51,51,53,52,49,52,50,49,51,51,52,50,50,51,52,52,52,52,52,48,52,54,53,47,52,52,52,51,49,52,51,53,52,50,49,52,53,50,50,49,54,47,51,52,49,51,52,51,52,49,53,49,50,55,52,50,52,51,49,51,52,51,52,49,53,52,48,54,50,53,50,50,54,51,51,54,50,49,52,51,51,50,56,52,49,64,66,43,48,66,55,51,55,50,44,48,70,74,63,43,76,72,77,81,74,87,69,93,73,75,77,77,80,83,77,74,79,79,88,74,94,77,88,88,78,90,75,85,78,85,87,86,91,77,82,95,78,77,74,94,83,80,60,102,69,75,83,68,76,82,73,70,82,81,58,100,81,62,50,75,65,58,53,51,54,52,49,52,51,52,50,54,52,50,53,51,50,52,52,54,51,50,54,51,51,42,52,51,51,22,53,47,21,44,53,52,34,51,54,51,51,53,53,36,50,76,68,72,42,93,69,88,84,80,84,70,81,78,78,81,81,72,83,91,70,88,70,50,73,67,52,50,50,53,50,47,53,49,50,28,51,54,23,46,50,55,27,50,54,52,53,55,55,54,58,56,40,72,76,48,71,38,56,77,96,46,54,74,76,38,69,63,42,80,39,69,32,91,88,76,73,41,85,37,78,38,94,47,68,42,66,61,74,67,90,88,65,81,78,48,77,30,38,77,82,78,89,89,77,88,61,78,53,75,96,77,43,101

Mean predicted aligned error: 18.31 Å

Sequence (355 aa):
MNVAGQSTVFGRRKEPHTVIIARGNEIRHFTIRPWVAAFCGSALAAMAIGYLLATSYLVLRDDLIGATTARQARMQQAYEDRISALRAQVDRITSRQLLDQQLMETKVGELLDRQTQLSLRHGRLGPLLERAESDVGTPPATGAGASAMPDKRAEVTDAQPQPYAVASLGADPGAGDDARPFSLWSTRSDPLPSDTAADRADRLFVSINESLKAIESQQLTRITTLADNAYRNADAISQALEAAGLPVDGDFGESDAGGPLIPLDSSMTFDSKVRELDEALDALDRLKTEARRLPLANPAPGRSVTSPFGVRTDPLLGTAALHSGMDFRAPTGMPAKVTAPGVVVKAGWNGGYGR

Foldseek 3Di:
DDDDDDDDDDDPDDAFDKDWDDDPPDIDIDTDDPVNVVVVVVVVVVVVVVVVVVVVVVVVVVVVVVVVVVVVVVVVVVVVVVVVVVVVVVVVVVVVVVVLVVVLVVLVVVLVVLVVVVVVLVVVCVVLVVLLCVQLPDPDCPDDDDDDDPPCPDDDDDDDDDDDPDDDDDDDPDDDDPDPPPPPDPLPPPDDPPDDPSNSSVVSSVSSVVVSVVVLVVVLVVLQVSLVSLQVLLVVLVVVCVVVVHDDPPPLDPDDDDDDDDDDDSVNSSVVSNVSSVSSSVSSVVSVVVSQQDLQADQDPPWDWPAAFAWDQDPVPRDTDGDHHIDTDDDPPDGGHGSHDDDDPDDDQDPPVGD